Protein AF-A0A3M1R472-F1 (afdb_monomer_lite)

Structure (mmCIF, N/CA/C/O backbone):
data_AF-A0A3M1R472-F1
#
_entry.id   AF-A0A3M1R472-F1
#
loop_
_atom_site.group_PDB
_atom_site.id
_atom_site.type_symbol
_atom_site.label_atom_id
_atom_site.label_alt_id
_atom_site.label_comp_id
_atom_site.label_asym_id
_atom_site.label_entity_id
_atom_site.label_seq_id
_atom_site.pdbx_PDB_ins_code
_atom_site.Cartn_x
_atom_site.Cartn_y
_atom_site.Cartn_z
_atom_site.occupancy
_atom_site.B_iso_or_equiv
_atom_site.auth_seq_id
_atom_site.auth_comp_id
_atom_site.auth_asym_id
_atom_site.auth_atom_id
_atom_site.pdbx_PDB_model_num
ATOM 1 N N . MET A 1 1 ? -12.968 -13.355 3.242 1.00 83.38 1 MET A N 1
ATOM 2 C CA . MET A 1 1 ? -12.379 -12.011 3.056 1.00 83.38 1 MET A CA 1
ATOM 3 C C . MET A 1 1 ? -10.915 -12.207 2.728 1.00 83.38 1 MET A C 1
ATOM 5 O O . MET A 1 1 ? -10.171 -12.613 3.606 1.00 83.38 1 MET A O 1
ATOM 9 N N . VAL A 1 2 ? -10.510 -11.959 1.484 1.00 83.19 2 VAL A N 1
ATOM 10 C CA . VAL A 1 2 ? -9.124 -12.178 1.048 1.00 83.19 2 VAL A CA 1
ATOM 11 C C . VAL A 1 2 ? -8.464 -10.827 0.810 1.00 83.19 2 VAL A C 1
ATOM 13 O O . VAL A 1 2 ? -8.989 -10.004 0.068 1.00 83.19 2 VAL A O 1
ATOM 16 N N . HIS A 1 3 ? -7.326 -10.596 1.453 1.00 82.94 3 HIS A N 1
ATOM 17 C CA . HIS A 1 3 ? -6.447 -9.473 1.165 1.00 82.94 3 HIS A CA 1
ATOM 18 C C . HIS A 1 3 ? -5.438 -9.900 0.099 1.00 82.94 3 HIS A C 1
ATOM 20 O O . HIS A 1 3 ? -4.783 -10.933 0.250 1.00 82.94 3 HIS A O 1
ATOM 26 N N . ARG A 1 4 ? -5.294 -9.103 -0.966 1.00 84.56 4 ARG A N 1
ATOM 27 C CA . ARG A 1 4 ? -4.258 -9.318 -1.981 1.00 84.56 4 ARG A CA 1
ATOM 28 C C . ARG A 1 4 ? -3.317 -8.129 -2.055 1.00 84.56 4 ARG A C 1
ATOM 30 O O . ARG A 1 4 ? -3.724 -6.968 -1.966 1.00 84.56 4 ARG A O 1
ATOM 37 N N . SER A 1 5 ? -2.046 -8.427 -2.251 1.00 86.94 5 SER A N 1
ATOM 38 C CA . SER A 1 5 ? -1.030 -7.426 -2.527 1.00 86.94 5 SER A CA 1
ATOM 39 C C . SER A 1 5 ? -0.005 -7.964 -3.508 1.00 86.94 5 SER A C 1
ATOM 41 O O . SER A 1 5 ? 0.185 -9.175 -3.635 1.00 86.94 5 SER A O 1
ATOM 43 N N . GLY A 1 6 ? 0.661 -7.063 -4.219 1.00 85.50 6 GLY A N 1
ATOM 44 C CA . GLY A 1 6 ? 1.725 -7.454 -5.123 1.00 85.50 6 GLY A CA 1
ATOM 45 C C . GLY A 1 6 ? 2.744 -6.360 -5.378 1.00 85.50 6 GLY A C 1
ATOM 46 O O . GLY A 1 6 ? 2.493 -5.180 -5.121 1.00 85.50 6 GLY A O 1
ATOM 47 N N . SER A 1 7 ? 3.896 -6.774 -5.890 1.00 86.12 7 SER A N 1
ATOM 48 C CA . SER A 1 7 ? 4.909 -5.895 -6.452 1.00 86.12 7 SER A CA 1
ATOM 49 C C . SER A 1 7 ? 5.360 -6.383 -7.827 1.00 86.12 7 SER A C 1
ATOM 51 O O . SER A 1 7 ? 5.488 -7.591 -8.048 1.00 86.12 7 SER A O 1
ATOM 53 N N . LEU A 1 8 ? 5.600 -5.439 -8.733 1.00 86.00 8 LEU A N 1
ATOM 54 C CA . LEU A 1 8 ? 6.110 -5.651 -10.082 1.00 86.00 8 LEU A CA 1
ATOM 55 C C . LEU A 1 8 ? 7.307 -4.736 -10.311 1.00 86.00 8 LEU A C 1
ATOM 57 O O . LEU A 1 8 ? 7.190 -3.528 -10.130 1.00 86.00 8 LEU A O 1
ATOM 61 N N . ASP A 1 9 ? 8.414 -5.305 -10.764 1.00 87.69 9 ASP A N 1
ATOM 62 C CA . ASP A 1 9 ? 9.543 -4.537 -11.277 1.00 87.69 9 ASP A CA 1
ATOM 63 C C . ASP A 1 9 ? 9.526 -4.676 -12.797 1.00 87.69 9 ASP A C 1
ATOM 65 O O . ASP A 1 9 ? 9.599 -5.790 -13.325 1.00 87.69 9 ASP A O 1
ATOM 69 N N . LEU A 1 10 ? 9.376 -3.556 -13.499 1.00 85.44 10 LEU A N 1
ATOM 70 C CA . LEU A 1 10 ? 9.217 -3.507 -14.947 1.00 85.44 10 LEU A CA 1
ATOM 71 C C . LEU A 1 10 ? 10.376 -2.743 -15.571 1.00 85.44 10 LEU A C 1
ATOM 73 O O . LEU A 1 10 ? 10.698 -1.632 -15.154 1.00 85.44 10 LEU A O 1
ATOM 77 N N . GLU A 1 11 ? 10.967 -3.318 -16.608 1.00 85.00 11 GLU A N 1
ATOM 78 C CA . GLU A 1 11 ? 11.840 -2.606 -17.529 1.00 85.00 11 GLU A CA 1
ATOM 79 C C . GLU A 1 11 ? 11.006 -2.025 -18.676 1.00 85.00 11 GLU A C 1
ATOM 81 O O . GLU A 1 11 ? 10.338 -2.759 -19.406 1.00 85.00 11 GLU A O 1
ATOM 86 N N . VAL A 1 12 ? 11.037 -0.703 -18.826 1.00 86.69 12 VAL A N 1
ATOM 87 C CA . VAL A 1 12 ? 10.193 0.077 -19.742 1.00 86.69 12 VAL A CA 1
ATOM 88 C C . VAL A 1 12 ? 11.048 1.017 -20.582 1.00 86.69 12 VAL A C 1
ATOM 90 O O . VAL A 1 12 ? 12.091 1.480 -20.130 1.00 86.69 12 VAL A O 1
ATOM 93 N N . GLU A 1 13 ? 10.630 1.313 -21.809 1.00 81.38 13 GLU A N 1
ATOM 94 C CA . GLU A 1 13 ? 11.396 2.209 -22.691 1.00 81.38 13 GLU A CA 1
ATOM 95 C C . GLU A 1 13 ? 11.343 3.665 -22.217 1.00 81.38 13 GLU A C 1
ATOM 97 O O . GLU A 1 13 ? 12.365 4.347 -22.203 1.00 81.38 13 GLU A O 1
ATOM 102 N N . ASP A 1 14 ? 10.174 4.099 -21.748 1.00 83.56 14 ASP A N 1
ATOM 103 C CA . ASP A 1 14 ? 9.934 5.426 -21.191 1.00 83.56 14 ASP A CA 1
ATOM 104 C C . ASP A 1 14 ? 9.264 5.287 -19.816 1.00 83.56 14 ASP A C 1
ATOM 106 O O . ASP A 1 14 ? 8.147 4.778 -19.684 1.00 83.56 14 ASP A O 1
ATOM 110 N N . VAL A 1 15 ? 9.975 5.723 -18.775 1.00 85.88 15 VAL A N 1
ATOM 111 C CA . VAL A 1 15 ? 9.511 5.636 -17.384 1.00 85.88 15 VAL A CA 1
ATOM 112 C C . VAL A 1 15 ? 8.333 6.573 -17.126 1.00 85.88 15 VAL A C 1
ATOM 114 O O . VAL A 1 15 ? 7.431 6.211 -16.372 1.00 85.88 15 VAL A O 1
ATOM 117 N N . GLU A 1 16 ? 8.311 7.754 -17.741 1.00 84.62 16 GLU A N 1
ATOM 118 C CA . GLU A 1 16 ? 7.249 8.738 -17.533 1.00 84.62 16 GLU A CA 1
ATOM 119 C C . GLU A 1 16 ? 5.948 8.277 -18.198 1.00 84.62 16 GLU A C 1
ATOM 121 O O . GLU A 1 16 ? 4.908 8.215 -17.538 1.00 84.62 16 GLU A O 1
ATOM 126 N N . ALA A 1 17 ? 6.021 7.822 -19.451 1.00 88.06 17 ALA A N 1
ATOM 127 C CA . ALA A 1 17 ? 4.860 7.278 -20.156 1.00 88.06 17 ALA A CA 1
ATOM 128 C C . ALA A 1 17 ? 4.304 6.011 -19.478 1.00 88.06 17 ALA A C 1
ATOM 130 O O . ALA A 1 17 ? 3.084 5.846 -19.342 1.00 88.06 17 ALA A O 1
ATOM 131 N N . ALA A 1 18 ? 5.184 5.122 -19.002 1.00 91.12 18 ALA A N 1
ATOM 132 C CA . ALA A 1 18 ? 4.773 3.936 -18.255 1.00 91.12 18 ALA A CA 1
ATOM 133 C C . ALA A 1 18 ? 4.081 4.318 -16.942 1.00 91.12 18 ALA A C 1
ATOM 135 O O . ALA A 1 18 ? 3.025 3.777 -16.619 1.00 91.12 18 ALA A O 1
ATOM 136 N N . ARG A 1 19 ? 4.623 5.289 -16.203 1.00 92.44 19 ARG A N 1
ATOM 137 C CA . ARG A 1 19 ? 4.034 5.789 -14.956 1.00 92.44 19 ARG A CA 1
ATOM 138 C C . ARG A 1 19 ? 2.615 6.316 -15.170 1.00 92.44 19 ARG A C 1
ATOM 140 O O . ARG A 1 19 ? 1.708 5.970 -14.409 1.00 92.44 19 ARG A O 1
ATOM 147 N N . ASP A 1 20 ? 2.423 7.127 -16.201 1.00 91.81 20 ASP A N 1
ATOM 148 C CA . ASP A 1 20 ? 1.121 7.708 -16.517 1.00 91.81 20 ASP A CA 1
ATOM 149 C C . ASP A 1 20 ? 0.126 6.618 -16.956 1.00 91.81 20 ASP A C 1
ATOM 151 O O . ASP A 1 20 ? -1.040 6.638 -16.553 1.00 91.81 20 ASP A O 1
ATOM 155 N N . SER A 1 21 ? 0.607 5.589 -17.662 1.00 94.62 21 SER A N 1
ATOM 156 C CA . SER A 1 21 ? -0.182 4.402 -18.019 1.00 94.62 21 SER A CA 1
ATOM 157 C C . SER A 1 21 ? -0.613 3.591 -16.791 1.00 94.62 21 SER A C 1
ATOM 159 O O . SER A 1 21 ? -1.771 3.185 -16.701 1.00 94.62 21 SER A O 1
ATOM 161 N N . VAL A 1 22 ? 0.270 3.404 -15.801 1.00 94.94 22 VAL A N 1
ATOM 162 C CA . VAL A 1 22 ? -0.071 2.751 -14.521 1.00 94.94 22 VAL A CA 1
ATOM 163 C C . VAL A 1 22 ? -1.166 3.535 -13.787 1.00 94.94 22 VAL A C 1
ATOM 165 O O . VAL A 1 22 ? -2.108 2.943 -13.254 1.00 94.94 22 VAL A O 1
ATOM 168 N N . ALA A 1 23 ? -1.065 4.867 -13.759 1.00 93.12 23 ALA A N 1
ATOM 169 C CA . ALA A 1 23 ? -2.059 5.726 -13.120 1.00 93.12 23 ALA A CA 1
ATOM 170 C C . ALA A 1 23 ? -3.420 5.680 -13.838 1.00 93.12 23 ALA A C 1
ATOM 172 O O . ALA A 1 23 ? -4.457 5.561 -13.177 1.00 93.12 23 ALA A O 1
ATOM 173 N N . ALA A 1 24 ? -3.419 5.722 -15.172 1.00 95.62 24 ALA A N 1
ATOM 174 C CA . ALA A 1 24 ? -4.621 5.602 -15.993 1.00 95.62 24 ALA A CA 1
ATOM 175 C C . ALA A 1 24 ? -5.300 4.237 -15.813 1.00 95.62 24 ALA A C 1
ATOM 177 O O . ALA A 1 24 ? -6.507 4.180 -15.578 1.00 95.62 24 ALA A O 1
ATOM 178 N N . LEU A 1 25 ? -4.523 3.150 -15.823 1.00 96.19 25 LEU A N 1
ATOM 179 C CA . LEU A 1 25 ? -5.025 1.797 -15.596 1.00 96.19 25 LEU A CA 1
ATOM 180 C C . LEU A 1 25 ? -5.682 1.661 -14.218 1.00 96.19 25 LEU A C 1
ATOM 182 O O . LEU A 1 25 ? -6.754 1.070 -14.088 1.00 96.19 25 LEU A O 1
ATOM 186 N N . ALA A 1 26 ? -5.068 2.237 -13.181 1.00 94.31 26 ALA A N 1
ATOM 187 C CA . ALA A 1 26 ? -5.661 2.238 -11.851 1.00 94.31 26 ALA A CA 1
ATOM 188 C C . ALA A 1 26 ? -7.030 2.928 -11.843 1.00 94.31 26 ALA A C 1
ATOM 190 O O . ALA A 1 26 ? -7.953 2.404 -11.226 1.00 94.31 26 ALA A O 1
ATOM 191 N N . ALA A 1 27 ? -7.177 4.066 -12.526 1.00 94.75 27 ALA A N 1
ATOM 192 C CA . ALA A 1 27 ? -8.455 4.767 -12.627 1.00 94.75 27 ALA A CA 1
ATOM 193 C C . ALA A 1 27 ? -9.500 3.968 -13.429 1.00 94.75 27 ALA A C 1
ATOM 195 O O . ALA A 1 27 ? -10.651 3.872 -13.005 1.00 94.75 27 ALA A O 1
ATOM 196 N N . GLU A 1 28 ? -9.097 3.351 -14.542 1.00 96.69 28 GLU A N 1
ATOM 197 C CA . GLU A 1 28 ? -9.966 2.532 -15.397 1.00 96.69 28 GLU A CA 1
ATOM 198 C C . GLU A 1 28 ? -10.561 1.335 -14.642 1.00 96.69 28 GLU A C 1
ATOM 200 O O . GLU A 1 28 ? -11.755 1.056 -14.740 1.00 96.69 28 GLU A O 1
ATOM 205 N N . LEU A 1 29 ? -9.753 0.674 -13.811 1.00 95.62 29 LEU A N 1
ATOM 206 C CA . LEU A 1 29 ? -10.178 -0.472 -13.004 1.00 95.62 29 LEU A CA 1
ATOM 207 C C . LEU A 1 29 ? -10.984 -0.077 -11.751 1.00 95.62 29 LEU A C 1
ATOM 209 O O . LEU A 1 29 ? -11.229 -0.915 -10.881 1.00 95.62 29 LEU A O 1
ATOM 213 N N . GLY A 1 30 ? -11.393 1.191 -11.624 1.00 93.56 30 GLY A N 1
ATOM 214 C CA . GLY A 1 30 ? -12.125 1.707 -10.461 1.00 93.56 30 GLY A CA 1
ATOM 215 C C . GLY A 1 30 ? -11.261 1.834 -9.202 1.00 93.56 30 GLY A C 1
ATOM 216 O O . GLY A 1 30 ? -11.770 1.852 -8.078 1.00 93.56 30 GLY A O 1
ATOM 217 N N . GLY A 1 31 ? -9.945 1.871 -9.386 1.00 93.44 31 GLY A N 1
ATOM 218 C CA . GLY A 1 31 ? -8.939 2.064 -8.361 1.00 93.44 31 GLY A CA 1
ATOM 219 C C . GLY A 1 31 ? -8.473 3.515 -8.234 1.00 93.44 31 GLY A C 1
ATOM 220 O O . GLY A 1 31 ? -9.103 4.459 -8.706 1.00 93.44 31 GLY A O 1
ATOM 221 N N . ARG A 1 32 ? -7.349 3.701 -7.542 1.00 93.12 32 ARG A N 1
ATOM 222 C CA . ARG A 1 32 ? -6.694 5.004 -7.371 1.00 93.12 32 ARG A CA 1
ATOM 223 C C . ARG A 1 32 ? -5.193 4.856 -7.184 1.00 93.12 32 ARG A C 1
ATOM 225 O O . ARG A 1 32 ? -4.722 3.838 -6.675 1.00 93.12 32 ARG A O 1
ATOM 232 N N . VAL A 1 33 ? -4.458 5.913 -7.499 1.00 93.81 33 VAL A N 1
ATOM 233 C CA . VAL A 1 33 ? -3.043 6.030 -7.139 1.00 93.81 33 VAL A CA 1
ATOM 234 C C . VAL A 1 33 ? -2.930 6.334 -5.642 1.00 93.81 33 VAL A C 1
ATOM 236 O O . VAL A 1 33 ? -3.613 7.211 -5.118 1.00 93.81 33 VAL A O 1
ATOM 239 N N . GLU A 1 34 ? -2.095 5.574 -4.940 1.00 87.00 34 GLU A N 1
ATOM 240 C CA . GLU A 1 34 ? -1.763 5.774 -3.524 1.00 87.00 34 GLU A CA 1
ATOM 241 C C . GLU A 1 34 ? -0.454 6.552 -3.367 1.00 87.00 34 GLU A C 1
ATOM 243 O O . GLU A 1 34 ? -0.333 7.399 -2.485 1.00 87.00 34 GLU A O 1
ATOM 248 N N . THR A 1 35 ? 0.547 6.273 -4.201 1.00 85.00 35 THR A N 1
ATOM 249 C CA . THR A 1 35 ? 1.833 6.982 -4.175 1.00 85.00 35 THR A CA 1
ATOM 250 C C . THR A 1 35 ? 2.425 7.029 -5.574 1.00 85.00 35 THR A C 1
ATOM 252 O O . THR A 1 35 ? 2.340 6.050 -6.311 1.00 85.00 35 THR A O 1
ATOM 255 N N . LEU A 1 36 ? 3.036 8.159 -5.919 1.00 88.62 36 LEU A N 1
ATOM 256 C CA . LEU A 1 36 ? 3.664 8.401 -7.211 1.00 88.62 36 LEU A CA 1
ATOM 257 C C . LEU A 1 36 ? 5.033 9.043 -6.984 1.00 88.62 36 LEU A C 1
ATOM 259 O O . LEU A 1 36 ? 5.125 10.077 -6.325 1.00 88.62 36 LEU A O 1
ATOM 263 N N . THR A 1 37 ? 6.090 8.433 -7.509 1.00 82.12 37 THR A N 1
ATOM 264 C CA . THR A 1 37 ? 7.446 8.996 -7.526 1.00 82.12 37 THR A CA 1
ATOM 265 C C . THR A 1 37 ? 7.999 8.978 -8.953 1.00 82.12 37 THR A C 1
ATOM 267 O O . THR A 1 37 ? 7.289 8.626 -9.896 1.00 82.12 37 THR A O 1
ATOM 270 N N . ALA A 1 38 ? 9.262 9.371 -9.129 1.00 74.06 38 ALA A N 1
ATOM 271 C CA . ALA A 1 38 ? 9.915 9.364 -10.435 1.00 74.06 38 ALA A CA 1
ATOM 272 C C . ALA A 1 38 ? 10.078 7.952 -11.036 1.00 74.06 38 ALA A C 1
ATOM 274 O O . ALA A 1 38 ? 10.110 7.822 -12.251 1.00 74.06 38 ALA A O 1
ATOM 275 N N . TYR A 1 39 ? 10.161 6.904 -10.210 1.00 80.19 39 TYR A N 1
ATOM 276 C CA . TYR A 1 39 ? 10.445 5.528 -10.660 1.00 80.19 39 TYR A CA 1
ATOM 277 C C . TYR A 1 39 ? 9.562 4.475 -9.984 1.00 80.19 39 TYR A C 1
ATOM 279 O O . TYR A 1 39 ? 9.732 3.285 -10.220 1.00 80.19 39 TYR A O 1
ATOM 287 N N . ALA A 1 40 ? 8.625 4.879 -9.125 1.00 83.31 40 ALA A N 1
ATOM 288 C CA . ALA A 1 40 ? 7.733 3.946 -8.453 1.00 83.31 40 ALA A CA 1
ATOM 289 C C . ALA A 1 40 ? 6.302 4.475 -8.375 1.00 83.31 40 ALA A C 1
ATOM 291 O O . ALA A 1 40 ? 6.067 5.650 -8.083 1.00 83.31 40 ALA A O 1
ATOM 292 N N . VAL A 1 41 ? 5.345 3.573 -8.572 1.00 90.94 41 VAL A N 1
ATOM 293 C CA . VAL A 1 41 ? 3.911 3.848 -8.485 1.00 90.94 41 VAL A CA 1
ATOM 294 C C . VAL A 1 41 ? 3.256 2.805 -7.597 1.00 90.94 41 VAL A C 1
ATOM 296 O O . VAL A 1 41 ? 3.388 1.611 -7.830 1.00 90.94 41 VAL A O 1
ATOM 299 N N . ALA A 1 42 ? 2.525 3.236 -6.576 1.00 92.06 42 ALA A N 1
ATOM 300 C CA . ALA A 1 42 ? 1.670 2.356 -5.792 1.00 92.06 42 ALA A CA 1
ATOM 301 C C . ALA A 1 42 ? 0.212 2.661 -6.118 1.00 92.06 42 ALA A C 1
ATOM 303 O O . ALA A 1 42 ? -0.224 3.806 -5.986 1.00 92.06 42 ALA A O 1
ATOM 304 N N . ILE A 1 43 ? -0.544 1.639 -6.506 1.00 92.94 43 ILE A N 1
ATOM 305 C CA . ILE A 1 43 ? -1.963 1.755 -6.843 1.00 92.94 43 ILE A CA 1
ATOM 306 C C . ILE A 1 43 ? -2.810 0.863 -5.939 1.00 92.94 43 ILE A C 1
ATOM 308 O O . ILE A 1 43 ? -2.361 -0.169 -5.431 1.00 92.94 43 ILE A O 1
ATOM 312 N N . ARG A 1 44 ? -4.061 1.273 -5.740 1.00 93.38 44 ARG A N 1
ATOM 313 C CA . ARG A 1 44 ? -5.103 0.497 -5.071 1.00 93.38 44 ARG A CA 1
ATOM 314 C C . ARG A 1 44 ? -6.174 0.146 -6.083 1.00 93.38 44 ARG A C 1
ATOM 316 O O . ARG A 1 44 ? -6.751 1.059 -6.660 1.00 93.38 44 ARG A O 1
ATOM 323 N N . VAL A 1 45 ? -6.469 -1.136 -6.244 1.00 94.25 45 VAL A N 1
ATOM 324 C CA . VAL A 1 45 ? -7.491 -1.641 -7.175 1.00 94.25 45 VAL A CA 1
ATOM 325 C C . VAL A 1 45 ? -8.486 -2.537 -6.437 1.00 94.25 45 VAL A C 1
ATOM 327 O O . VAL A 1 45 ? -8.107 -3.135 -5.427 1.00 94.25 45 VAL A O 1
ATOM 330 N N . PRO A 1 46 ? -9.748 -2.644 -6.886 1.00 95.06 46 PRO A N 1
ATOM 331 C CA . PRO A 1 46 ? -10.679 -3.645 -6.368 1.00 95.06 46 PRO A CA 1
ATOM 332 C C . PRO A 1 46 ? -10.071 -5.051 -6.412 1.00 95.06 46 PRO A C 1
ATOM 334 O O . PRO A 1 46 ? -9.375 -5.401 -7.366 1.00 95.06 46 PRO A O 1
ATOM 337 N N . VAL A 1 47 ? -10.306 -5.856 -5.375 1.00 90.81 47 VAL A N 1
ATOM 338 C CA . VAL A 1 47 ? -9.697 -7.197 -5.235 1.00 90.81 47 VAL A CA 1
ATOM 339 C C . VAL A 1 47 ? -10.086 -8.122 -6.390 1.00 90.81 47 VAL A C 1
ATOM 341 O O . VAL A 1 47 ? -9.277 -8.937 -6.835 1.00 90.81 47 VAL A O 1
ATOM 344 N N . GLU A 1 48 ? -11.291 -7.945 -6.922 1.00 93.19 48 GLU A N 1
ATOM 345 C CA . GLU A 1 48 ? -11.835 -8.687 -8.060 1.00 93.19 48 GLU A CA 1
ATOM 346 C C . GLU A 1 48 ? -11.099 -8.368 -9.369 1.00 93.19 48 GLU A C 1
ATOM 348 O O . GLU A 1 48 ? -11.094 -9.179 -10.288 1.00 93.19 48 GLU A O 1
ATOM 353 N N . ARG A 1 49 ? -10.459 -7.194 -9.445 1.00 96.06 49 ARG A N 1
ATOM 354 C CA . ARG A 1 49 ? -9.703 -6.701 -10.606 1.00 96.06 49 ARG A CA 1
ATOM 355 C C . ARG A 1 49 ? -8.193 -6.855 -10.437 1.00 96.06 49 ARG A C 1
ATOM 357 O O . ARG A 1 49 ? -7.437 -6.373 -11.271 1.00 96.06 49 ARG A O 1
ATOM 364 N N . PHE A 1 50 ? -7.734 -7.501 -9.363 1.00 92.88 50 PHE A N 1
ATOM 365 C CA . PHE A 1 50 ? -6.305 -7.617 -9.073 1.00 92.88 50 PHE A CA 1
ATOM 366 C C . PHE A 1 50 ? -5.542 -8.382 -10.158 1.00 92.88 50 PHE A C 1
ATOM 368 O O . PHE A 1 50 ? -4.489 -7.918 -10.579 1.00 92.88 50 PHE A O 1
ATOM 375 N N . ASP A 1 51 ? -6.062 -9.524 -10.616 1.00 94.12 51 ASP A N 1
ATOM 376 C CA . ASP A 1 51 ? -5.374 -10.331 -11.634 1.00 94.12 51 ASP A CA 1
ATOM 377 C C . ASP A 1 51 ? -5.321 -9.596 -12.977 1.00 94.12 51 ASP A C 1
ATOM 379 O O . ASP A 1 51 ? -4.250 -9.455 -13.553 1.00 94.12 51 ASP A O 1
ATOM 383 N N . GLU A 1 52 ? -6.440 -8.993 -13.389 1.00 96.69 52 GLU A N 1
ATOM 384 C CA . GLU A 1 52 ? -6.507 -8.136 -14.578 1.00 96.69 52 GLU A CA 1
ATOM 385 C C . GLU A 1 52 ? -5.524 -6.959 -14.503 1.00 96.69 52 GLU A C 1
ATOM 387 O O . GLU A 1 52 ? -4.861 -6.637 -15.489 1.00 96.69 52 GLU A O 1
ATOM 392 N N . ALA A 1 53 ? -5.393 -6.327 -13.332 1.00 95.75 53 ALA A N 1
ATOM 393 C CA . ALA A 1 53 ? -4.422 -5.262 -13.127 1.00 95.75 53 ALA A CA 1
ATOM 394 C C . ALA A 1 53 ? -2.988 -5.774 -13.309 1.00 95.75 53 ALA A C 1
ATOM 396 O O . ALA A 1 53 ? -2.204 -5.131 -13.995 1.00 95.75 53 ALA A O 1
ATOM 397 N N . ILE A 1 54 ? -2.632 -6.920 -12.719 1.00 95.00 54 ILE A N 1
ATOM 398 C CA . ILE A 1 54 ? -1.285 -7.496 -12.843 1.00 95.00 54 ILE A CA 1
ATOM 399 C C . ILE A 1 54 ? -0.961 -7.864 -14.291 1.00 95.00 54 ILE A C 1
ATOM 401 O O . ILE A 1 54 ? 0.145 -7.565 -14.747 1.00 95.00 54 ILE A O 1
ATOM 405 N N . ASP A 1 55 ? -1.905 -8.468 -15.010 1.00 95.88 55 ASP A N 1
ATOM 406 C CA . ASP A 1 55 ? -1.708 -8.862 -16.405 1.00 95.88 55 ASP A CA 1
ATOM 407 C C . ASP A 1 55 ? -1.477 -7.626 -17.283 1.00 95.88 55 ASP A C 1
ATOM 409 O O . ASP A 1 55 ? -0.442 -7.522 -17.940 1.00 95.88 55 ASP A O 1
ATOM 413 N N . ARG A 1 56 ? -2.350 -6.614 -17.188 1.00 96.31 56 ARG A N 1
ATOM 414 C CA . ARG A 1 56 ? -2.217 -5.367 -17.963 1.00 96.31 56 ARG A CA 1
ATOM 415 C C . ARG A 1 56 ? -0.977 -4.555 -17.590 1.00 96.31 56 ARG A C 1
ATOM 417 O O . ARG A 1 56 ? -0.359 -3.942 -18.453 1.00 96.31 56 ARG A O 1
ATOM 424 N N . LEU A 1 57 ? -0.577 -4.550 -16.317 1.00 94.00 57 LEU A N 1
ATOM 425 C CA . LEU A 1 57 ? 0.674 -3.913 -15.891 1.00 94.00 57 LEU A CA 1
ATOM 426 C C . LEU A 1 57 ? 1.900 -4.632 -16.460 1.00 94.00 57 LEU A C 1
ATOM 428 O O . LEU A 1 57 ? 2.885 -3.981 -16.796 1.00 94.00 57 LEU A O 1
ATOM 432 N N . SER A 1 58 ? 1.840 -5.959 -16.582 1.00 91.94 58 SER A N 1
ATOM 433 C CA . SER A 1 58 ? 2.926 -6.771 -17.139 1.00 91.94 58 SER A CA 1
ATOM 434 C C . SER A 1 58 ? 3.124 -6.552 -18.642 1.00 91.94 58 SER A C 1
ATOM 436 O O . SER A 1 58 ? 4.189 -6.871 -19.157 1.00 91.94 58 SER A O 1
ATOM 438 N N . GLU A 1 59 ? 2.132 -5.997 -19.342 1.00 93.00 59 GLU A N 1
ATOM 439 C CA . GLU A 1 59 ? 2.218 -5.642 -20.766 1.00 93.00 59 GLU A CA 1
ATOM 440 C C . GLU A 1 59 ? 2.925 -4.300 -21.014 1.00 93.00 59 GLU A C 1
ATOM 442 O O . GLU A 1 59 ? 3.379 -4.045 -22.128 1.00 93.00 59 GLU A O 1
ATOM 447 N N . LEU A 1 60 ? 3.064 -3.449 -19.989 1.00 88.75 60 LEU A N 1
ATOM 448 C CA . LEU A 1 60 ? 3.709 -2.133 -20.116 1.00 88.75 60 LEU A CA 1
ATOM 449 C C . LEU A 1 60 ? 5.225 -2.219 -20.353 1.00 88.75 60 LEU A C 1
ATOM 451 O O . LEU A 1 60 ? 5.839 -1.240 -20.774 1.00 88.75 60 LEU A O 1
ATOM 455 N N . GLY A 1 61 ? 5.845 -3.362 -20.057 1.00 88.69 61 GLY A N 1
ATOM 456 C CA . GLY A 1 61 ? 7.283 -3.552 -20.192 1.00 88.69 61 GLY A CA 1
ATOM 457 C C . GLY A 1 61 ? 7.723 -4.979 -19.898 1.00 88.69 61 GLY A C 1
ATOM 458 O O . GLY A 1 61 ? 6.918 -5.874 -19.657 1.00 88.69 61 GLY A O 1
ATOM 459 N N . ARG A 1 62 ? 9.034 -5.213 -19.888 1.00 85.44 62 ARG A N 1
ATOM 460 C CA . ARG A 1 62 ? 9.590 -6.517 -19.525 1.00 85.44 62 ARG A CA 1
ATOM 461 C C . ARG A 1 62 ? 9.553 -6.683 -18.008 1.00 85.44 62 ARG A C 1
ATOM 463 O O . ARG A 1 62 ? 10.217 -5.951 -17.282 1.00 85.44 62 ARG A O 1
ATOM 470 N N . VAL A 1 63 ? 8.835 -7.693 -17.525 1.00 88.25 63 VAL A N 1
ATOM 471 C CA . VAL A 1 63 ? 8.808 -8.036 -16.096 1.00 88.25 63 VAL A CA 1
ATOM 472 C C . VAL A 1 63 ? 10.182 -8.554 -15.656 1.00 88.25 63 VAL A C 1
ATOM 474 O O . VAL A 1 63 ? 10.626 -9.614 -16.100 1.00 88.25 63 VAL A O 1
ATOM 477 N N . LEU A 1 64 ? 10.846 -7.810 -14.772 1.00 80.25 64 LEU A N 1
ATOM 478 C CA . LEU A 1 64 ? 12.108 -8.189 -14.133 1.00 80.25 64 LEU A CA 1
ATOM 479 C C . LEU A 1 64 ? 11.860 -9.047 -12.892 1.00 80.25 64 LEU A C 1
ATOM 481 O O . LEU A 1 64 ? 12.521 -10.064 -12.689 1.00 80.25 64 LEU A O 1
ATOM 485 N N . ALA A 1 65 ? 10.885 -8.649 -12.077 1.00 77.00 65 ALA A N 1
ATOM 486 C CA . ALA A 1 65 ? 10.482 -9.375 -10.885 1.00 77.00 65 ALA A CA 1
ATOM 487 C C . ALA A 1 65 ? 8.981 -9.223 -10.636 1.00 77.00 65 ALA A C 1
ATOM 489 O O . ALA A 1 65 ? 8.376 -8.195 -10.942 1.00 77.00 65 ALA A O 1
ATOM 490 N N . ARG A 1 66 ? 8.376 -10.260 -10.052 1.00 87.69 66 ARG A N 1
ATOM 491 C CA . ARG A 1 66 ? 6.981 -10.239 -9.607 1.00 87.69 66 ARG A CA 1
ATOM 492 C C . ARG A 1 66 ? 6.831 -10.962 -8.278 1.00 87.69 66 ARG A C 1
ATOM 494 O O . ARG A 1 66 ? 7.374 -12.051 -8.097 1.00 87.69 66 ARG A O 1
ATOM 501 N N . SER A 1 67 ? 6.065 -10.376 -7.369 1.00 83.00 67 SER A N 1
ATOM 502 C CA . SER A 1 67 ? 5.707 -10.979 -6.087 1.00 83.00 67 SER A CA 1
ATOM 503 C C . SER A 1 67 ? 4.233 -10.734 -5.827 1.00 83.00 67 SER A C 1
ATOM 505 O O . SER A 1 67 ? 3.805 -9.586 -5.806 1.00 83.00 67 SER A O 1
ATOM 507 N N . LEU A 1 68 ? 3.453 -11.798 -5.648 1.00 86.94 68 LEU A N 1
ATOM 508 C CA . LEU A 1 68 ? 2.016 -11.728 -5.391 1.00 86.94 68 LEU A CA 1
ATOM 509 C C . LEU A 1 68 ? 1.716 -12.464 -4.087 1.00 86.94 68 LEU A C 1
ATOM 511 O O . LEU A 1 68 ? 2.231 -13.556 -3.848 1.00 86.94 68 LEU A O 1
ATOM 515 N N . ARG A 1 69 ? 0.876 -11.871 -3.242 1.00 78.88 69 ARG A N 1
ATOM 516 C CA . ARG A 1 69 ? 0.448 -12.446 -1.969 1.00 78.88 69 ARG A CA 1
ATOM 517 C C . ARG A 1 69 ? -1.067 -12.382 -1.865 1.00 78.88 69 ARG A C 1
ATOM 519 O O . ARG A 1 69 ? -1.672 -11.352 -2.150 1.00 78.88 69 ARG A O 1
ATOM 526 N N . ALA A 1 70 ? -1.655 -13.478 -1.408 1.00 84.88 70 ALA A N 1
ATOM 527 C CA . ALA A 1 70 ? -3.049 -13.556 -1.008 1.00 84.88 70 ALA A CA 1
ATOM 528 C C . ALA A 1 70 ? -3.109 -14.104 0.420 1.00 84.88 70 ALA A C 1
ATOM 530 O O . ALA A 1 70 ? -2.436 -15.083 0.737 1.00 84.88 70 ALA A O 1
ATOM 531 N N . GLU A 1 71 ? -3.884 -13.453 1.278 1.00 80.25 71 GLU A N 1
ATOM 532 C CA . GLU A 1 71 ? -4.040 -13.821 2.682 1.00 80.25 71 GLU A CA 1
ATOM 533 C C . GLU A 1 71 ? -5.523 -13.783 3.050 1.00 80.25 71 GLU A C 1
ATOM 535 O O . GLU A 1 71 ? -6.202 -12.778 2.822 1.00 80.25 71 GLU A O 1
ATOM 540 N N . ASP A 1 72 ? -6.045 -14.879 3.600 1.00 85.88 72 ASP A N 1
ATOM 541 C CA . ASP A 1 72 ? -7.409 -14.908 4.120 1.00 85.88 72 ASP A CA 1
ATOM 542 C C . ASP A 1 72 ? -7.437 -14.270 5.514 1.00 85.88 72 ASP A C 1
ATOM 544 O O . ASP A 1 72 ? -6.845 -14.772 6.467 1.00 85.88 72 ASP A O 1
ATOM 548 N N . VAL A 1 73 ? -8.134 -13.141 5.629 1.00 84.38 73 VAL A N 1
ATOM 549 C CA . VAL A 1 73 ? -8.260 -12.373 6.875 1.00 84.38 73 VAL A CA 1
ATOM 550 C C . VAL A 1 73 ? -9.620 -12.572 7.546 1.00 84.38 73 VAL A C 1
ATOM 552 O O . VAL A 1 73 ? -9.971 -11.826 8.463 1.00 84.38 73 VAL A O 1
ATOM 555 N N . THR A 1 74 ? -10.407 -13.558 7.103 1.00 86.94 74 THR A N 1
ATOM 556 C CA . THR A 1 74 ? -11.762 -13.824 7.613 1.00 86.94 74 THR A CA 1
ATOM 557 C C . THR A 1 74 ? -11.754 -14.094 9.110 1.00 86.94 74 THR A C 1
ATOM 559 O O . THR A 1 74 ? -12.500 -13.447 9.844 1.00 86.94 74 THR A O 1
ATOM 562 N N . GLU A 1 75 ? -10.882 -14.985 9.580 1.00 88.94 75 GLU A N 1
ATOM 563 C CA . GLU A 1 75 ? -10.787 -15.334 11.002 1.00 88.94 75 GLU A CA 1
ATOM 564 C C . GLU A 1 75 ? -10.385 -14.122 11.851 1.00 88.94 75 GLU A C 1
ATOM 566 O O . GLU A 1 75 ? -10.998 -13.831 12.879 1.00 88.94 75 GLU A O 1
ATOM 571 N N . VAL A 1 76 ? -9.404 -13.346 11.377 1.00 83.62 76 VAL A N 1
ATOM 572 C CA . VAL A 1 76 ? -8.927 -12.134 12.058 1.00 83.62 76 VAL A CA 1
ATOM 573 C C . VAL A 1 76 ? -10.032 -11.077 12.142 1.00 83.62 76 VAL A C 1
ATOM 575 O O . VAL A 1 76 ? -10.180 -10.408 13.173 1.00 83.62 76 VAL A O 1
ATOM 578 N N . PHE A 1 77 ? -10.824 -10.923 11.079 1.00 89.50 77 PHE A N 1
ATOM 579 C CA . PHE A 1 77 ? -11.962 -10.011 11.054 1.00 89.50 77 PHE A CA 1
ATOM 580 C C . PHE A 1 77 ? -13.063 -10.459 12.016 1.00 89.50 77 PHE A C 1
ATOM 582 O O . PHE A 1 77 ? -13.487 -9.661 12.850 1.00 89.50 77 PHE A O 1
ATOM 589 N N . GLN A 1 78 ? -13.474 -11.727 11.955 1.00 93.38 78 GLN A N 1
ATOM 590 C CA . GLN A 1 78 ? -14.500 -12.284 12.839 1.00 93.38 78 GLN A CA 1
ATOM 591 C C . GLN A 1 78 ? -14.100 -12.170 14.314 1.00 93.38 78 GLN A C 1
ATOM 593 O O . GLN A 1 78 ? -14.909 -11.743 15.137 1.00 93.38 78 GLN A O 1
ATOM 598 N N . ALA A 1 79 ? -12.840 -12.461 14.649 1.00 92.81 79 ALA A N 1
ATOM 599 C CA . ALA A 1 79 ? -12.325 -12.303 16.005 1.00 92.81 79 ALA A CA 1
ATOM 600 C C . ALA A 1 79 ? -12.338 -10.834 16.467 1.00 92.81 79 ALA A C 1
ATOM 602 O O . ALA A 1 79 ? -12.717 -10.539 17.602 1.00 92.81 79 ALA A O 1
ATOM 603 N N . THR A 1 80 ? -11.951 -9.896 15.594 1.00 93.19 80 THR A N 1
ATOM 604 C CA . THR A 1 80 ? -11.980 -8.453 15.902 1.00 93.19 80 THR A CA 1
ATOM 605 C C . THR A 1 80 ? -13.415 -7.964 16.113 1.00 93.19 80 THR A C 1
ATOM 607 O O . THR A 1 80 ? -13.683 -7.219 17.054 1.00 93.19 80 THR A O 1
ATOM 610 N N . ASP A 1 81 ? -14.343 -8.405 15.266 1.00 92.88 81 ASP A N 1
ATOM 611 C CA . ASP A 1 81 ? -15.752 -8.031 15.324 1.00 92.88 81 ASP A CA 1
ATOM 612 C C . ASP A 1 81 ? -16.465 -8.608 16.558 1.00 92.88 81 ASP A C 1
ATOM 614 O O . ASP A 1 81 ? -17.222 -7.899 17.223 1.00 92.88 81 ASP A O 1
ATOM 618 N N . LEU A 1 82 ? -16.169 -9.858 16.932 1.00 97.69 82 LEU A N 1
ATOM 619 C CA . LEU A 1 82 ? -16.668 -10.455 18.171 1.00 97.69 82 LEU A CA 1
ATOM 620 C C . LEU A 1 82 ? -16.215 -9.644 19.391 1.00 97.69 82 LEU A C 1
ATOM 622 O O . LEU A 1 82 ? -17.041 -9.247 20.209 1.00 97.69 82 LEU A O 1
ATOM 626 N N . ARG A 1 83 ? -14.916 -9.328 19.477 1.00 96.81 83 ARG A N 1
ATOM 627 C CA . ARG A 1 83 ? -14.366 -8.510 20.569 1.00 96.81 83 ARG A CA 1
ATOM 628 C C . ARG A 1 83 ? -15.000 -7.126 20.625 1.00 96.81 83 ARG A C 1
ATOM 630 O O . ARG A 1 83 ? -15.298 -6.643 21.713 1.00 96.81 83 ARG A O 1
ATOM 637 N N . LEU A 1 84 ? -15.228 -6.500 19.470 1.00 97.56 84 LEU A N 1
ATOM 638 C CA . LEU A 1 84 ? -15.885 -5.199 19.386 1.00 97.56 84 LEU A CA 1
ATOM 639 C C . LEU A 1 84 ? -17.325 -5.259 19.912 1.00 97.56 84 LEU A C 1
ATOM 641 O O . LEU A 1 84 ? -17.727 -4.391 20.686 1.00 97.56 84 LEU A O 1
ATOM 645 N N . ARG A 1 85 ? -18.091 -6.288 19.527 1.00 97.56 85 ARG A N 1
ATOM 646 C CA . ARG A 1 85 ? -19.460 -6.507 20.020 1.00 97.56 85 ARG A CA 1
ATOM 647 C C . ARG A 1 85 ? -19.488 -6.719 21.530 1.00 97.56 85 ARG A C 1
ATOM 649 O O . ARG A 1 85 ? -20.263 -6.054 22.210 1.00 97.56 85 ARG A O 1
ATOM 656 N N . THR A 1 86 ? -18.607 -7.569 22.056 1.00 97.94 86 THR A N 1
ATOM 657 C CA . THR A 1 86 ? -18.490 -7.797 23.502 1.00 97.94 86 THR A CA 1
ATOM 658 C C . THR A 1 86 ? -18.119 -6.515 24.244 1.00 97.94 86 THR A C 1
ATOM 660 O O . THR A 1 86 ? -18.784 -6.166 25.211 1.00 97.94 86 THR A O 1
ATOM 663 N N . ALA A 1 87 ? -17.114 -5.769 23.773 1.00 97.44 87 ALA A N 1
ATOM 664 C CA . ALA A 1 87 ? -16.686 -4.531 24.420 1.00 97.44 87 ALA A CA 1
ATOM 665 C C . ALA A 1 87 ? -17.797 -3.468 24.443 1.00 97.44 87 ALA A C 1
ATOM 667 O O . ALA A 1 87 ? -17.973 -2.795 25.455 1.00 97.44 87 ALA A O 1
ATOM 668 N N . ARG A 1 88 ? -18.578 -3.339 23.361 1.00 98.00 88 ARG A N 1
ATOM 669 C CA . ARG A 1 88 ? -19.728 -2.422 23.306 1.00 98.00 88 ARG A CA 1
ATOM 670 C C . ARG A 1 88 ? -20.838 -2.822 24.275 1.00 98.00 88 ARG A C 1
ATOM 672 O O . ARG A 1 88 ? -21.311 -1.958 25.002 1.00 98.00 88 ARG A O 1
ATOM 679 N N . ALA A 1 89 ? -21.191 -4.106 24.334 1.00 98.06 89 ALA A N 1
ATOM 680 C CA . ALA A 1 89 ? -22.190 -4.602 25.282 1.00 98.06 89 ALA A CA 1
ATOM 681 C C . ALA A 1 89 ? -21.752 -4.376 26.741 1.00 98.06 89 ALA A C 1
ATOM 683 O O . ALA A 1 89 ? -22.545 -3.947 27.577 1.00 98.06 89 ALA A O 1
ATOM 684 N N . THR A 1 90 ? -20.469 -4.593 27.053 1.00 97.75 90 THR A N 1
ATOM 685 C CA . THR A 1 90 ? -19.929 -4.297 28.387 1.00 97.75 90 THR A CA 1
ATOM 686 C C . THR A 1 90 ? -19.940 -2.798 28.682 1.00 97.75 90 THR A C 1
ATOM 688 O O . THR A 1 90 ? -20.292 -2.407 29.791 1.00 97.75 90 THR A O 1
ATOM 691 N N . LEU A 1 91 ? -19.580 -1.949 27.714 1.00 97.81 91 LEU A N 1
ATOM 692 C CA . LEU A 1 91 ? -19.627 -0.495 27.877 1.00 97.81 91 LEU A CA 1
ATOM 693 C C . LEU A 1 91 ? -21.051 -0.010 28.176 1.00 97.81 91 LEU A C 1
ATOM 695 O O . LEU A 1 91 ? -21.229 0.775 29.102 1.00 97.81 91 LEU A O 1
ATOM 699 N N . GLU A 1 92 ? -22.042 -0.497 27.429 1.00 97.44 92 GLU A N 1
ATOM 700 C CA . GLU A 1 92 ? -23.460 -0.185 27.637 1.00 97.44 92 GLU A CA 1
ATOM 701 C C . GLU A 1 92 ? -23.901 -0.590 29.048 1.00 97.44 92 GLU A C 1
ATOM 703 O O . GLU A 1 92 ? -24.420 0.234 29.799 1.00 97.44 92 GLU A O 1
ATOM 708 N N . ARG A 1 93 ? -23.552 -1.808 29.483 1.00 96.69 93 ARG A N 1
ATOM 709 C CA . ARG A 1 93 ? -23.846 -2.260 30.846 1.00 96.69 93 ARG A CA 1
ATOM 710 C C . ARG A 1 93 ? -23.175 -1.397 31.919 1.00 96.69 93 ARG A C 1
ATOM 712 O O . ARG A 1 93 ? -23.785 -1.106 32.942 1.00 96.69 93 ARG A O 1
ATOM 719 N N . LEU A 1 94 ? -21.925 -0.977 31.716 1.00 95.81 94 LEU A N 1
ATOM 720 C CA . LEU A 1 94 ? -21.233 -0.081 32.651 1.00 95.81 94 LEU A CA 1
ATOM 721 C C . LEU A 1 94 ? -21.887 1.306 32.706 1.00 95.81 94 LEU A C 1
ATOM 723 O O . LEU A 1 94 ? -21.934 1.909 33.776 1.00 95.81 94 LEU A O 1
ATOM 727 N N . GLN A 1 95 ? -22.393 1.809 31.579 1.00 95.44 95 GLN A N 1
ATOM 728 C CA . GLN A 1 95 ? -23.123 3.077 31.515 1.00 95.44 95 GLN A CA 1
ATOM 729 C C . GLN A 1 95 ? -24.467 2.999 32.249 1.00 95.44 95 GLN A C 1
ATOM 731 O O . GLN A 1 95 ? -24.803 3.937 32.969 1.00 95.44 95 GLN A O 1
ATOM 736 N N . GLU A 1 96 ? -25.191 1.882 32.137 1.00 95.62 96 GLU A N 1
ATOM 737 C CA . GLU A 1 96 ? -26.396 1.623 32.938 1.00 95.62 96 GLU A CA 1
ATOM 738 C C . GLU A 1 96 ? -26.078 1.619 34.439 1.00 95.62 96 GLU A C 1
ATOM 740 O O . GLU A 1 96 ? -26.719 2.329 35.209 1.00 95.62 96 GLU A O 1
ATOM 745 N N . LEU A 1 97 ? -25.041 0.880 34.854 1.00 93.81 97 LEU A N 1
ATOM 746 C CA . LEU A 1 97 ? -24.629 0.808 36.262 1.00 93.81 97 LEU A CA 1
ATOM 747 C C . LEU A 1 97 ? -24.183 2.172 36.807 1.00 93.81 97 LEU A C 1
ATOM 749 O O . LEU A 1 97 ? -24.389 2.453 37.985 1.00 93.81 97 LEU A O 1
ATOM 753 N N . LEU A 1 98 ? -23.575 3.018 35.969 1.00 93.38 98 LEU A N 1
ATOM 754 C CA . LEU A 1 98 ? -23.169 4.378 36.329 1.00 93.38 98 LEU A CA 1
ATOM 755 C C . LEU A 1 98 ? -24.371 5.309 36.570 1.00 93.38 98 LEU A C 1
ATOM 757 O O . LEU A 1 98 ? -24.242 6.260 37.343 1.00 93.38 98 LEU A O 1
ATOM 761 N N . ALA A 1 99 ? -25.502 5.062 35.902 1.00 92.44 99 ALA A N 1
ATOM 762 C CA . ALA A 1 99 ? -26.721 5.861 36.029 1.00 92.44 99 ALA A CA 1
ATOM 763 C C . ALA A 1 99 ? -27.502 5.578 37.327 1.00 92.44 99 ALA A C 1
ATOM 765 O O . ALA A 1 99 ? -28.340 6.386 37.724 1.00 92.44 99 ALA A O 1
ATOM 766 N N . GLU A 1 100 ? -27.229 4.455 37.991 1.00 92.75 100 GLU A N 1
ATOM 767 C CA . GLU A 1 100 ? -27.789 4.118 39.301 1.00 92.75 100 GLU A CA 1
ATOM 768 C C . GLU A 1 100 ? -27.164 4.975 40.424 1.00 92.75 100 GLU A C 1
ATOM 770 O O . GLU A 1 100 ? -26.047 5.489 40.301 1.00 92.75 100 GLU A O 1
ATOM 775 N N . ASP A 1 101 ? -27.876 5.133 41.545 1.00 77.94 101 ASP A N 1
ATOM 776 C CA . ASP A 1 101 ? -27.354 5.870 42.700 1.00 77.94 101 ASP A CA 1
ATOM 777 C C . ASP A 1 101 ? -26.276 5.045 43.423 1.00 77.94 101 ASP A C 1
ATOM 779 O O . ASP A 1 101 ? -26.537 3.954 43.933 1.00 77.94 101 ASP A O 1
ATOM 783 N N . ARG A 1 102 ? -25.037 5.548 43.406 1.00 83.12 102 ARG A N 1
ATOM 784 C CA . ARG A 1 102 ? -23.832 4.876 43.915 1.00 83.12 102 ARG A CA 1
ATOM 785 C C . ARG A 1 102 ? -22.921 5.877 44.616 1.00 83.12 102 ARG A C 1
ATOM 787 O O . ARG A 1 102 ? -22.927 7.071 44.297 1.00 83.12 102 ARG A O 1
ATOM 794 N N . ASP A 1 103 ? -22.103 5.380 45.538 1.00 93.25 103 ASP A N 1
ATOM 795 C CA . ASP A 1 103 ? -21.103 6.178 46.241 1.00 93.25 103 ASP A CA 1
ATOM 796 C C . ASP A 1 103 ? -20.014 6.725 45.290 1.00 93.25 103 ASP A C 1
ATOM 798 O O . ASP A 1 103 ? -19.855 6.299 44.139 1.00 93.25 103 ASP A O 1
ATOM 802 N N . ALA A 1 104 ? -19.267 7.720 45.772 1.00 90.38 104 ALA A N 1
ATOM 803 C CA . ALA A 1 104 ? -18.290 8.441 44.962 1.00 90.38 104 ALA A CA 1
ATOM 804 C C . ALA A 1 104 ? -17.118 7.565 44.485 1.00 90.38 104 ALA A C 1
ATOM 806 O O . ALA A 1 104 ? -16.598 7.804 43.392 1.00 90.38 104 ALA A O 1
ATOM 807 N N . GLU A 1 105 ? -16.707 6.567 45.269 1.00 93.81 105 GLU A N 1
ATOM 808 C CA . GLU A 1 105 ? -15.591 5.685 44.933 1.00 93.81 105 GLU A CA 1
ATOM 809 C C . GLU A 1 105 ? -15.996 4.733 43.806 1.00 93.81 105 GLU A C 1
ATOM 811 O O . GLU A 1 105 ? -15.371 4.750 42.740 1.00 93.81 105 GLU A O 1
ATOM 816 N N . THR A 1 106 ? -17.132 4.044 43.958 1.00 92.94 106 THR A N 1
ATOM 817 C CA . THR A 1 106 ? -17.699 3.170 42.918 1.00 92.94 106 THR A CA 1
ATOM 818 C C . THR A 1 106 ? -17.941 3.933 41.610 1.00 92.94 106 THR A C 1
ATOM 820 O O . THR A 1 106 ? -17.639 3.444 40.517 1.00 92.94 106 THR A O 1
ATOM 823 N N . ARG A 1 107 ? -18.441 5.176 41.685 1.00 94.31 107 ARG A N 1
ATOM 824 C CA . ARG A 1 107 ? -18.638 6.027 40.499 1.00 94.31 107 ARG A CA 1
ATOM 825 C C . ARG A 1 107 ? -17.318 6.326 39.780 1.00 94.31 107 ARG A C 1
ATOM 827 O O . ARG A 1 107 ? -17.266 6.277 38.549 1.00 94.31 107 ARG A O 1
ATOM 834 N N . LEU A 1 108 ? -16.254 6.649 40.517 1.00 95.50 108 LEU A N 1
ATOM 835 C CA . LEU A 1 108 ? -14.937 6.922 39.932 1.00 95.50 108 LEU A CA 1
ATOM 836 C C . LEU A 1 108 ? -14.337 5.680 39.265 1.00 95.50 108 LEU A C 1
ATOM 838 O O . LEU A 1 108 ? -13.729 5.803 38.199 1.00 95.50 108 LEU A O 1
ATOM 842 N N . GLU A 1 109 ? -14.515 4.499 39.854 1.00 95.44 109 GLU A N 1
ATOM 843 C CA . GLU A 1 109 ? -14.074 3.229 39.269 1.00 95.44 109 GLU A CA 1
ATOM 844 C C . GLU A 1 109 ? -14.791 2.925 37.951 1.00 95.44 109 GLU A C 1
ATOM 846 O O . GLU A 1 109 ? -14.128 2.688 36.937 1.00 95.44 109 GLU A O 1
ATOM 851 N N . LEU A 1 110 ? -16.123 3.045 37.923 1.00 95.75 110 LEU A N 1
ATOM 852 C CA . LEU A 1 110 ? -16.915 2.873 36.702 1.00 95.75 110 LEU A CA 1
ATOM 853 C C . LEU A 1 110 ? -16.470 3.841 35.599 1.00 95.75 110 LEU A C 1
ATOM 855 O O . LEU A 1 110 ? -16.273 3.429 34.458 1.00 95.75 110 LEU A O 1
ATOM 859 N N . LEU A 1 111 ? -16.238 5.118 35.923 1.00 95.19 111 LEU A N 1
ATOM 860 C CA . LEU A 1 111 ? -15.768 6.113 34.949 1.00 95.19 111 LEU A CA 1
ATOM 861 C C . LEU A 1 111 ? -14.379 5.789 34.382 1.00 95.19 111 LEU A C 1
ATOM 863 O O . LEU A 1 111 ? -14.125 6.025 33.193 1.00 95.19 111 LEU A O 1
ATOM 867 N N . ARG A 1 112 ? -13.465 5.260 35.206 1.00 97.19 112 ARG A N 1
ATOM 868 C CA . ARG A 1 112 ? -12.142 4.808 34.743 1.00 97.19 112 ARG A CA 1
ATOM 869 C C . ARG A 1 112 ? -12.282 3.641 33.774 1.00 97.19 112 ARG A C 1
ATOM 871 O O . ARG A 1 112 ? -11.654 3.668 32.714 1.00 97.19 112 ARG A O 1
ATOM 878 N N . GLU A 1 113 ? -13.127 2.673 34.108 1.00 97.00 113 GLU A N 1
ATOM 879 C CA . GLU A 1 113 ? -13.326 1.478 33.294 1.00 97.00 113 GLU A CA 1
ATOM 880 C C . GLU A 1 113 ? -14.046 1.796 31.978 1.00 97.00 113 GLU A C 1
ATOM 882 O O . GLU A 1 113 ? -13.584 1.399 30.909 1.00 97.00 113 GLU A O 1
ATOM 887 N N . ILE A 1 114 ? -15.076 2.644 32.012 1.00 97.50 114 ILE A N 1
ATOM 888 C CA . ILE A 1 114 ? -15.731 3.203 30.820 1.00 97.50 114 ILE A CA 1
ATOM 889 C C . ILE A 1 114 ? -14.704 3.884 29.912 1.00 97.50 114 ILE A C 1
ATOM 891 O O . ILE A 1 114 ? -14.651 3.617 28.712 1.00 97.50 114 ILE A O 1
ATOM 895 N N . ARG A 1 115 ? -13.832 4.739 30.464 1.00 97.94 115 ARG A N 1
ATOM 896 C CA . ARG A 1 115 ? -12.788 5.410 29.675 1.00 97.94 115 ARG A CA 1
ATOM 897 C C . ARG A 1 115 ? -11.805 4.409 29.060 1.00 97.94 115 ARG A C 1
ATOM 899 O O . ARG A 1 115 ? -11.344 4.635 27.940 1.00 97.94 115 ARG A O 1
ATOM 906 N N . ARG A 1 116 ? -11.466 3.332 29.775 1.00 97.75 116 ARG A N 1
ATOM 907 C CA . ARG A 1 116 ? -10.603 2.253 29.278 1.00 97.75 116 ARG A CA 1
ATOM 908 C C . ARG A 1 116 ? -11.267 1.518 28.111 1.00 97.75 116 ARG A C 1
ATOM 910 O O . ARG A 1 116 ? -10.656 1.432 27.045 1.00 97.75 116 ARG A O 1
ATOM 917 N N . LEU A 1 117 ? -12.512 1.065 28.278 1.00 97.44 117 LEU A N 1
ATOM 918 C CA . LEU A 1 117 ? -13.263 0.355 27.237 1.00 97.44 117 LEU A CA 1
ATOM 919 C C . LEU A 1 117 ? -13.503 1.226 26.006 1.00 97.44 117 LEU A C 1
ATOM 921 O O . LEU A 1 117 ? -13.325 0.747 24.893 1.00 97.44 117 LEU A O 1
ATOM 925 N N . SER A 1 118 ? -13.833 2.508 26.170 1.00 97.38 118 SER A N 1
ATOM 926 C CA . SER A 1 118 ? -14.027 3.414 25.031 1.00 97.38 118 SER A CA 1
ATOM 927 C C . SER A 1 118 ? -12.773 3.530 24.158 1.00 97.38 118 SER A C 1
ATOM 929 O O . SER A 1 118 ? -12.870 3.550 22.931 1.00 97.38 118 SER A O 1
ATOM 931 N N . LYS A 1 119 ? -11.578 3.555 24.766 1.00 98.06 119 LYS A N 1
ATOM 932 C CA . LYS A 1 119 ? -10.310 3.535 24.016 1.00 98.06 119 LYS A CA 1
ATOM 933 C C . LYS A 1 119 ? -10.096 2.204 23.297 1.00 98.06 119 LYS A C 1
ATOM 935 O O . LYS A 1 119 ? -9.664 2.198 22.146 1.00 98.06 119 LYS A O 1
ATOM 940 N N . GLU A 1 120 ? -10.400 1.091 23.961 1.00 96.12 120 GLU A N 1
ATOM 941 C CA . GLU A 1 120 ? -10.303 -0.246 23.368 1.00 96.12 120 GLU A CA 1
ATOM 942 C C . GLU A 1 120 ? -11.255 -0.402 22.172 1.00 96.12 120 GLU A C 1
ATOM 944 O O . GLU A 1 120 ? -10.833 -0.848 21.105 1.00 96.12 120 GLU A O 1
ATOM 949 N N . ILE A 1 121 ? -12.504 0.049 22.306 1.00 98.31 121 ILE A N 1
ATOM 950 C CA . ILE A 1 121 ? -13.505 0.072 21.234 1.00 98.31 121 ILE A CA 1
ATOM 951 C C . ILE A 1 121 ? -12.997 0.891 20.049 1.00 98.31 121 ILE A C 1
ATOM 953 O O . ILE A 1 121 ? -12.999 0.384 18.931 1.00 98.31 121 ILE A O 1
ATOM 957 N N . ALA A 1 122 ? -12.488 2.107 20.271 1.00 96.94 122 ALA A N 1
ATOM 958 C CA . ALA A 1 122 ? -11.959 2.938 19.188 1.00 96.94 122 ALA A CA 1
ATOM 959 C C . ALA A 1 122 ? -10.816 2.243 18.417 1.00 96.94 122 ALA A C 1
ATOM 961 O O . ALA A 1 122 ? -10.757 2.312 17.185 1.00 96.94 122 ALA A O 1
ATOM 962 N N . ALA A 1 123 ? -9.934 1.529 19.125 1.00 95.31 123 ALA A N 1
ATOM 963 C CA . ALA A 1 123 ? -8.856 0.755 18.513 1.00 95.31 123 ALA A CA 1
ATOM 964 C C . ALA A 1 123 ? -9.381 -0.458 17.720 1.00 95.31 123 ALA A C 1
ATOM 966 O O . ALA A 1 123 ? -8.943 -0.697 16.591 1.00 95.31 123 ALA A O 1
ATOM 967 N N . LEU A 1 124 ? -10.343 -1.204 18.275 1.00 94.62 124 LEU A N 1
ATOM 968 C CA . LEU A 1 124 ? -10.984 -2.341 17.605 1.00 94.62 124 LEU A CA 1
ATOM 969 C C . LEU A 1 124 ? -11.760 -1.902 16.357 1.00 94.62 124 LEU A C 1
ATOM 971 O O . LEU A 1 124 ? -11.673 -2.551 15.316 1.00 94.62 124 LEU A O 1
ATOM 975 N N . GLU A 1 125 ? -12.461 -0.772 16.421 1.00 93.75 125 GLU A N 1
ATOM 976 C CA . GLU A 1 125 ? -13.151 -0.185 15.275 1.00 93.75 125 GLU A CA 1
ATOM 977 C C . GLU A 1 125 ? -12.180 0.230 14.173 1.00 93.75 125 GLU A C 1
ATOM 979 O O . GLU A 1 125 ? -12.437 -0.048 13.000 1.00 93.75 125 GLU A O 1
ATOM 984 N N . ALA A 1 126 ? -11.062 0.872 14.530 1.00 94.25 126 ALA A N 1
ATOM 985 C CA . ALA A 1 126 ? -10.016 1.221 13.574 1.00 94.25 126 ALA A CA 1
ATOM 986 C C . ALA A 1 126 ? -9.461 -0.029 12.888 1.00 94.25 126 ALA A C 1
ATOM 988 O O . ALA A 1 126 ? -9.415 -0.083 11.661 1.00 94.25 126 ALA A O 1
ATOM 989 N N . ARG A 1 127 ? -9.149 -1.074 13.663 1.00 90.00 127 ARG A N 1
ATOM 990 C CA . ARG A 1 127 ? -8.680 -2.358 13.130 1.00 90.00 127 ARG A CA 1
ATOM 991 C C . ARG A 1 127 ? -9.703 -3.004 12.194 1.00 90.00 127 ARG A C 1
ATOM 993 O O . ARG A 1 127 ? -9.338 -3.455 11.112 1.00 90.00 127 ARG A O 1
ATOM 1000 N N . ALA A 1 128 ? -10.981 -3.019 12.571 1.00 88.75 128 ALA A N 1
ATOM 1001 C CA . ALA A 1 128 ? -12.050 -3.571 11.742 1.00 88.75 128 ALA A CA 1
ATOM 1002 C C . ALA A 1 128 ? -12.243 -2.781 10.435 1.00 88.75 128 ALA A C 1
ATOM 1004 O O . ALA A 1 128 ? -12.492 -3.385 9.391 1.00 88.75 128 ALA A O 1
ATOM 1005 N N . ARG A 1 129 ? -12.104 -1.445 10.469 1.00 89.31 129 ARG A N 1
ATOM 1006 C CA . ARG A 1 129 ? -12.098 -0.606 9.258 1.00 89.31 129 ARG A CA 1
ATOM 1007 C C . ARG A 1 129 ? -10.936 -0.977 8.340 1.00 89.31 129 ARG A C 1
ATOM 1009 O O . ARG A 1 129 ? -11.184 -1.257 7.172 1.00 89.31 129 ARG A O 1
ATOM 1016 N N . THR A 1 130 ? -9.718 -1.075 8.871 1.00 86.69 130 THR A N 1
ATOM 1017 C CA . THR A 1 130 ? -8.536 -1.469 8.090 1.00 86.69 130 THR A CA 1
ATOM 1018 C C . THR A 1 130 ? -8.719 -2.836 7.435 1.00 86.69 130 THR A C 1
ATOM 1020 O O . THR A 1 130 ? -8.492 -2.972 6.240 1.00 86.69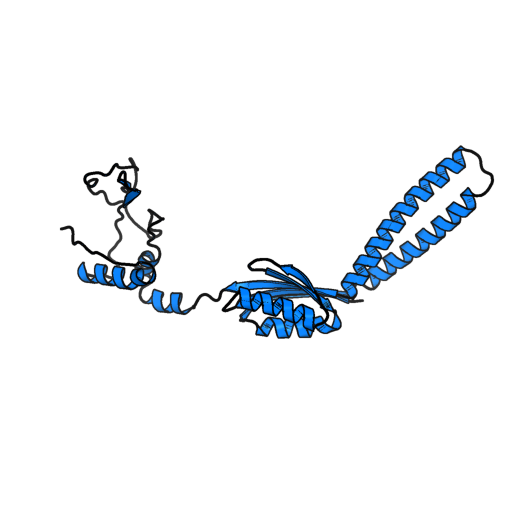 130 THR A O 1
ATOM 1023 N N . LEU A 1 131 ? -9.189 -3.847 8.174 1.00 84.62 131 LEU A N 1
ATOM 1024 C CA . LEU A 1 131 ? -9.414 -5.192 7.624 1.00 84.62 131 LEU A CA 1
ATOM 1025 C C . LEU A 1 131 ? -10.455 -5.199 6.494 1.00 84.62 131 LEU A C 1
ATOM 1027 O O . LEU A 1 131 ? -10.276 -5.901 5.501 1.00 84.62 131 LEU A O 1
ATOM 1031 N N . ARG A 1 132 ? -11.517 -4.391 6.609 1.00 85.31 132 ARG A N 1
ATOM 1032 C CA . ARG A 1 132 ? -12.501 -4.214 5.528 1.00 85.31 132 ARG A CA 1
ATOM 1033 C C . ARG A 1 132 ? -11.895 -3.550 4.300 1.00 85.31 132 ARG A C 1
ATOM 1035 O O . ARG A 1 132 ? -12.189 -3.968 3.187 1.00 85.31 132 ARG 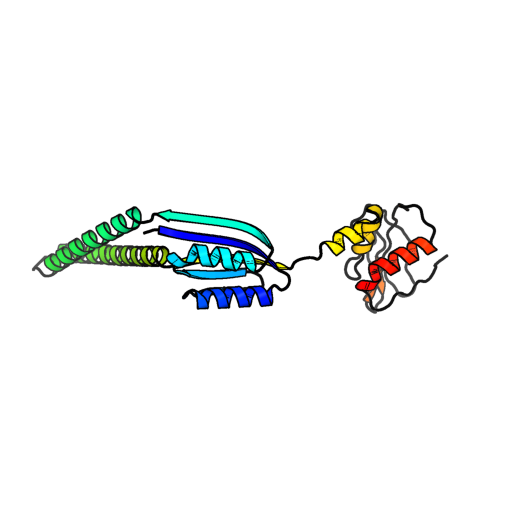A O 1
ATOM 1042 N N . GLU A 1 133 ? -11.054 -2.539 4.487 1.00 84.56 133 GLU A N 1
ATOM 1043 C CA . GLU A 1 133 ? -10.369 -1.884 3.373 1.00 84.56 133 GLU A CA 1
ATOM 1044 C C . GLU A 1 133 ? -9.390 -2.825 2.669 1.00 84.56 133 GLU A C 1
ATOM 1046 O O . GLU A 1 133 ? -9.409 -2.887 1.442 1.00 84.56 133 GLU A O 1
ATOM 1051 N N . LEU A 1 134 ? -8.605 -3.603 3.422 1.00 78.69 134 LEU A N 1
ATOM 1052 C CA . LEU A 1 134 ? -7.689 -4.613 2.877 1.00 78.69 134 LEU A CA 1
ATOM 1053 C C . LEU A 1 134 ? -8.425 -5.704 2.087 1.00 78.69 134 LEU A C 1
ATOM 1055 O O . LEU A 1 134 ? -7.921 -6.177 1.074 1.00 78.69 134 LEU A O 1
ATOM 1059 N N . ALA A 1 135 ? -9.626 -6.086 2.523 1.00 82.00 135 ALA A N 1
ATOM 1060 C CA . ALA A 1 135 ? -10.453 -7.064 1.821 1.00 82.00 135 ALA A CA 1
ATOM 1061 C C . ALA A 1 135 ? -11.222 -6.486 0.622 1.00 82.00 135 ALA A C 1
ATOM 1063 O O . ALA A 1 135 ? -11.798 -7.256 -0.139 1.00 82.00 135 ALA A O 1
ATOM 1064 N N . ARG A 1 136 ? -11.276 -5.155 0.471 1.00 88.25 136 ARG A N 1
ATOM 1065 C CA . ARG A 1 136 ? -11.950 -4.476 -0.648 1.00 88.25 136 ARG A CA 1
ATOM 1066 C C . ARG A 1 136 ? -10.968 -4.033 -1.725 1.00 88.25 136 ARG A C 1
ATOM 1068 O O . ARG A 1 136 ? -11.285 -4.083 -2.907 1.00 88.25 136 ARG A O 1
ATOM 1075 N N . LEU A 1 137 ? -9.801 -3.546 -1.311 1.00 88.25 137 LEU A N 1
ATOM 1076 C CA . LEU A 1 137 ? -8.798 -2.965 -2.191 1.00 88.25 137 LEU A CA 1
ATOM 1077 C C . LEU A 1 137 ? -7.463 -3.675 -2.018 1.00 88.25 137 LEU A C 1
ATOM 1079 O O . LEU A 1 137 ? -6.889 -3.714 -0.931 1.00 88.25 137 LEU A O 1
ATOM 1083 N N . SER A 1 138 ? -6.930 -4.148 -3.132 1.00 88.94 138 SER A N 1
ATOM 1084 C CA . SER A 1 138 ? -5.592 -4.708 -3.221 1.00 88.94 138 SER A CA 1
ATOM 1085 C C . SER A 1 138 ? -4.573 -3.627 -3.550 1.00 88.94 138 SER A C 1
ATOM 1087 O O . SER A 1 138 ? -4.875 -2.684 -4.282 1.00 88.94 138 SER A O 1
ATOM 1089 N N . ARG A 1 139 ? -3.363 -3.747 -2.999 1.00 92.75 139 ARG A N 1
ATOM 1090 C CA . ARG A 1 139 ? -2.251 -2.825 -3.280 1.00 92.75 139 ARG A CA 1
ATOM 1091 C C . ARG A 1 139 ? -1.276 -3.455 -4.262 1.00 92.75 139 ARG A C 1
ATOM 1093 O O . ARG A 1 139 ? -0.786 -4.550 -3.997 1.00 92.75 139 ARG A O 1
ATOM 1100 N N . ILE A 1 140 ? -0.948 -2.739 -5.331 1.00 92.06 140 ILE A N 1
ATOM 1101 C CA . ILE A 1 140 ? 0.089 -3.134 -6.289 1.00 92.06 140 ILE A CA 1
ATOM 1102 C C . ILE A 1 140 ? 1.163 -2.048 -6.296 1.00 92.06 140 ILE A C 1
ATOM 1104 O O . ILE A 1 140 ? 0.855 -0.876 -6.502 1.00 92.06 140 ILE A O 1
ATOM 1108 N N . ALA A 1 141 ? 2.408 -2.430 -6.020 1.00 92.25 141 ALA A N 1
ATOM 1109 C CA . ALA A 1 141 ? 3.572 -1.557 -6.124 1.00 92.25 141 ALA A CA 1
ATOM 1110 C C . ALA A 1 141 ? 4.326 -1.860 -7.422 1.00 92.25 141 ALA A C 1
ATOM 1112 O O . ALA A 1 141 ? 4.709 -2.998 -7.654 1.00 92.25 141 ALA A O 1
ATOM 1113 N N . VAL A 1 142 ? 4.536 -0.856 -8.258 1.00 90.75 142 VAL A N 1
ATOM 1114 C CA . VAL A 1 142 ? 5.239 -0.978 -9.532 1.00 90.75 142 VAL A CA 1
ATOM 1115 C C . VAL A 1 142 ? 6.522 -0.165 -9.452 1.00 90.75 142 VAL A C 1
ATOM 1117 O O . VAL A 1 142 ? 6.459 1.045 -9.231 1.00 90.75 142 VAL A O 1
ATOM 1120 N N . THR A 1 143 ? 7.668 -0.814 -9.622 1.00 87.31 143 THR A N 1
ATOM 1121 C CA . THR A 1 143 ? 8.974 -0.171 -9.797 1.00 87.31 143 THR A CA 1
ATOM 1122 C C . THR A 1 143 ? 9.307 -0.167 -11.281 1.00 87.31 143 THR A C 1
ATOM 1124 O O . THR A 1 143 ? 9.201 -1.194 -11.948 1.00 87.31 143 THR A O 1
ATOM 1127 N N . LEU A 1 144 ? 9.690 0.986 -11.812 1.00 85.88 144 LEU A N 1
ATOM 1128 C CA . LEU A 1 144 ? 9.981 1.185 -13.224 1.00 85.88 144 LEU A CA 1
ATOM 1129 C C . LEU A 1 144 ? 11.481 1.404 -13.411 1.00 85.88 144 LEU A C 1
ATOM 1131 O O . LEU A 1 144 ? 12.093 2.254 -12.762 1.00 85.88 144 LEU A O 1
ATOM 1135 N N . HIS A 1 145 ? 12.061 0.653 -14.337 1.00 82.50 145 HIS A N 1
ATOM 1136 C CA . HIS A 1 145 ? 13.455 0.737 -14.736 1.00 82.50 145 HIS A CA 1
ATOM 1137 C C . HIS A 1 145 ? 13.512 1.125 -16.209 1.00 82.50 145 HIS A C 1
ATOM 1139 O O . HIS A 1 145 ? 12.893 0.471 -17.042 1.00 82.50 145 HIS A O 1
ATOM 1145 N N . ALA A 1 146 ? 14.257 2.174 -16.547 1.00 80.06 146 ALA A N 1
ATOM 1146 C CA . ALA A 1 146 ? 14.476 2.512 -17.947 1.00 80.06 146 ALA A CA 1
ATOM 1147 C C . ALA A 1 146 ? 15.261 1.386 -18.633 1.00 80.06 146 ALA A C 1
ATOM 1149 O O . ALA A 1 146 ? 16.320 0.977 -18.140 1.00 80.06 146 ALA A O 1
ATOM 1150 N N . ARG A 1 147 ? 14.760 0.919 -19.778 1.00 70.81 147 ARG A N 1
ATOM 1151 C CA . ARG A 1 147 ? 15.432 -0.044 -20.641 1.00 70.81 147 ARG A CA 1
ATOM 1152 C C . ARG A 1 147 ? 16.748 0.565 -21.084 1.00 70.81 147 ARG A C 1
ATOM 1154 O O . ARG A 1 147 ? 16.784 1.508 -21.872 1.00 70.81 147 ARG A O 1
ATOM 1161 N N . ARG A 1 148 ? 17.851 0.021 -20.582 1.00 58.47 148 ARG A N 1
ATOM 1162 C CA . ARG A 1 148 ? 19.161 0.348 -21.142 1.00 58.47 148 ARG A CA 1
ATOM 1163 C C . ARG A 1 148 ? 19.305 -0.463 -22.426 1.00 58.47 148 ARG A C 1
ATOM 1165 O O . ARG A 1 148 ? 19.139 -1.681 -22.365 1.00 58.47 148 ARG A O 1
ATOM 1172 N N . PRO A 1 149 ? 19.586 0.158 -23.585 1.00 47.53 149 PRO A N 1
ATOM 1173 C CA . PRO A 1 149 ? 19.798 -0.604 -24.800 1.00 47.53 149 PRO A CA 1
ATOM 1174 C C . PRO A 1 149 ? 20.934 -1.605 -24.568 1.00 47.53 149 PRO A C 1
ATOM 1176 O O . PRO A 1 149 ? 22.076 -1.222 -24.323 1.00 47.53 149 PRO A O 1
ATOM 1179 N N . GLU A 1 150 ? 20.623 -2.895 -24.683 1.00 43.19 150 GLU A N 1
ATOM 1180 C CA . GLU A 1 150 ? 21.594 -3.998 -24.638 1.00 43.19 150 GLU A CA 1
ATOM 1181 C C . GLU A 1 150 ? 22.658 -3.852 -25.750 1.00 43.19 150 GLU A C 1
ATOM 1183 O O . GLU A 1 150 ? 23.774 -4.359 -25.648 1.00 43.19 150 GLU A O 1
ATOM 1188 N N . VAL A 1 151 ? 22.352 -3.039 -26.770 1.00 42.91 151 VAL A N 1
ATOM 1189 C CA . VAL A 1 151 ? 23.263 -2.604 -27.839 1.00 42.91 151 VAL A CA 1
ATOM 1190 C C . VAL A 1 151 ? 24.467 -1.816 -27.298 1.00 42.91 151 VAL A C 1
ATOM 1192 O O . VAL A 1 151 ? 25.538 -1.884 -27.893 1.00 42.91 151 VAL A O 1
ATOM 1195 N N . VAL A 1 152 ? 24.363 -1.165 -26.131 1.00 43.28 152 VAL A N 1
ATOM 1196 C CA . VAL A 1 152 ? 25.514 -0.511 -25.476 1.00 43.28 152 VAL A CA 1
ATOM 1197 C C . VAL A 1 152 ? 26.459 -1.534 -24.830 1.00 43.28 152 VAL A C 1
ATOM 1199 O O . VAL A 1 152 ? 27.631 -1.242 -24.663 1.00 43.28 152 VAL A O 1
ATOM 1202 N N . LEU A 1 153 ? 26.014 -2.760 -24.535 1.00 38.78 153 LEU A N 1
ATOM 1203 C CA . LEU A 1 153 ? 26.875 -3.829 -24.007 1.00 38.78 153 LEU A CA 1
ATOM 1204 C C . LEU A 1 153 ? 27.419 -4.738 -25.117 1.00 38.78 153 LEU A C 1
ATOM 1206 O O . LEU A 1 153 ? 28.586 -5.113 -25.080 1.00 38.78 153 LEU A O 1
ATOM 1210 N N . ALA A 1 154 ? 26.620 -5.058 -26.138 1.00 39.69 154 ALA A N 1
ATOM 1211 C CA . ALA A 1 154 ? 27.052 -5.941 -27.225 1.00 39.69 154 ALA A CA 1
ATOM 1212 C C . ALA A 1 154 ? 28.005 -5.258 -28.227 1.00 39.69 154 ALA A C 1
ATOM 1214 O O . ALA A 1 154 ? 28.936 -5.902 -28.705 1.00 39.69 154 ALA A O 1
ATOM 1215 N N . ALA A 1 155 ? 27.827 -3.960 -28.512 1.00 43.88 155 ALA A N 1
ATOM 1216 C CA . ALA A 1 155 ? 28.740 -3.212 -29.384 1.00 43.88 155 ALA A CA 1
ATOM 1217 C C . ALA A 1 155 ? 29.975 -2.676 -28.632 1.00 43.88 155 ALA A C 1
ATOM 1219 O O . ALA A 1 155 ? 31.060 -2.596 -29.206 1.00 43.88 155 ALA A O 1
ATOM 1220 N N . ALA A 1 156 ? 29.859 -2.381 -27.328 1.00 44.16 156 ALA A N 1
ATOM 1221 C CA . ALA A 1 156 ? 31.015 -1.990 -26.517 1.00 44.16 156 ALA A CA 1
ATOM 1222 C C . ALA A 1 156 ? 31.971 -3.163 -26.233 1.00 44.16 156 ALA A C 1
ATOM 1224 O O . ALA A 1 156 ? 33.161 -2.933 -26.018 1.00 44.16 156 ALA A O 1
ATOM 1225 N N . HIS A 1 157 ? 31.496 -4.413 -26.287 1.00 45.69 157 HIS A N 1
ATOM 1226 C CA . HIS A 1 157 ? 32.283 -5.623 -26.014 1.00 45.69 157 HIS A CA 1
ATOM 1227 C C . HIS A 1 157 ? 32.968 -6.250 -27.238 1.00 45.69 157 HIS A C 1
ATOM 1229 O O . HIS A 1 157 ? 33.250 -7.447 -27.230 1.00 45.69 157 HIS A O 1
ATOM 1235 N N . ALA A 1 158 ? 33.313 -5.481 -28.274 1.00 51.34 158 ALA A N 1
ATOM 1236 C CA . ALA A 1 158 ? 34.194 -6.028 -29.309 1.00 51.34 158 ALA A CA 1
ATOM 1237 C C . ALA A 1 158 ? 35.611 -6.337 -28.769 1.00 51.34 158 ALA A C 1
ATOM 1239 O O . ALA A 1 158 ? 36.278 -7.218 -29.303 1.00 51.34 158 ALA A O 1
ATOM 1240 N N . VAL A 1 159 ? 36.061 -5.683 -27.685 1.00 58.31 159 VAL A N 1
ATOM 1241 C CA . VAL A 1 159 ? 37.337 -5.983 -27.009 1.00 58.31 159 VAL A CA 1
ATOM 1242 C C . VAL A 1 159 ? 37.216 -5.612 -25.520 1.00 58.31 159 VAL A C 1
ATOM 1244 O O . VAL A 1 159 ? 37.166 -4.430 -25.182 1.00 58.31 159 VAL A O 1
ATOM 1247 N N . ARG A 1 160 ? 37.153 -6.598 -24.610 1.00 60.09 160 ARG A N 1
ATOM 1248 C CA . ARG A 1 160 ? 37.055 -6.386 -23.142 1.00 60.09 160 ARG A CA 1
ATOM 1249 C C . ARG A 1 160 ? 38.169 -5.468 -22.619 1.00 60.09 160 ARG A C 1
ATOM 1251 O O . ARG A 1 160 ? 37.990 -4.736 -21.653 1.00 60.09 160 ARG A O 1
ATOM 1258 N N . GLU A 1 161 ? 39.307 -5.496 -23.293 1.00 65.69 161 GLU A N 1
ATOM 1259 C CA . GLU A 1 161 ? 40.523 -4.751 -23.004 1.00 65.69 161 GLU A CA 1
ATOM 1260 C C . GLU A 1 161 ? 40.412 -3.245 -23.326 1.00 65.69 161 GLU A C 1
ATOM 1262 O O . GLU A 1 161 ? 41.257 -2.466 -22.893 1.00 65.69 161 GLU A O 1
ATOM 1267 N N . LEU A 1 162 ? 39.342 -2.806 -24.006 1.00 71.75 162 LEU A N 1
ATOM 1268 C CA . LEU A 1 162 ? 39.058 -1.394 -24.310 1.00 71.75 162 LEU A CA 1
ATOM 1269 C C . LEU A 1 162 ? 37.947 -0.773 -23.444 1.00 71.75 162 LEU A C 1
ATOM 1271 O O . LEU A 1 162 ? 37.680 0.419 -23.573 1.00 71.75 162 LEU A O 1
ATOM 1275 N N . ALA A 1 163 ? 37.323 -1.537 -22.540 1.00 69.25 163 ALA A N 1
ATOM 1276 C CA . ALA A 1 163 ? 36.190 -1.073 -21.724 1.00 69.25 163 ALA A CA 1
ATOM 1277 C C . ALA A 1 163 ? 36.519 0.131 -20.818 1.00 69.25 163 ALA A C 1
ATOM 1279 O O . ALA A 1 163 ? 35.629 0.859 -20.385 1.00 69.25 163 ALA A O 1
ATOM 1280 N N . TRP A 1 164 ? 37.801 0.356 -20.528 1.00 73.88 164 TRP A N 1
ATOM 1281 C CA . TRP A 1 164 ? 38.260 1.501 -19.746 1.00 73.88 164 TRP A CA 1
ATOM 1282 C C . TRP A 1 164 ? 38.103 2.837 -20.487 1.00 73.88 164 TRP A C 1
ATOM 1284 O O . TRP A 1 164 ? 37.988 3.868 -19.829 1.00 73.88 164 TRP A O 1
ATOM 1294 N N . ILE A 1 165 ? 38.075 2.832 -21.828 1.00 78.69 165 ILE A N 1
ATOM 1295 C CA . ILE A 1 165 ? 37.886 4.043 -22.641 1.00 78.69 165 ILE A CA 1
ATOM 1296 C C . ILE A 1 165 ? 36.496 4.632 -22.390 1.00 78.69 165 ILE A C 1
ATOM 1298 O O . ILE A 1 165 ? 36.367 5.838 -22.219 1.00 78.69 165 ILE A O 1
ATOM 1302 N N . ASP A 1 166 ? 35.474 3.783 -22.271 1.00 72.44 166 ASP A N 1
ATOM 1303 C CA . ASP A 1 166 ? 34.083 4.211 -22.051 1.00 72.44 166 ASP A CA 1
ATOM 1304 C C . ASP A 1 166 ? 33.856 4.805 -20.651 1.00 72.44 166 ASP A C 1
ATOM 1306 O O . ASP A 1 166 ? 32.818 5.403 -20.377 1.00 72.44 166 ASP A O 1
ATOM 1310 N N . GLN A 1 167 ? 34.823 4.621 -19.751 1.00 70.19 167 GLN A N 1
ATOM 1311 C CA . GLN A 1 167 ? 34.806 5.148 -18.388 1.00 70.19 167 GLN A CA 1
ATOM 1312 C C . GLN A 1 167 ? 35.573 6.470 -18.264 1.00 70.19 167 GLN A C 1
ATOM 1314 O O . GLN A 1 167 ? 35.583 7.064 -17.185 1.00 70.19 167 GLN A O 1
ATOM 1319 N N . LEU A 1 168 ? 36.225 6.938 -19.336 1.00 75.62 168 LEU A N 1
ATOM 1320 C CA . LEU A 1 168 ? 36.880 8.240 -19.340 1.00 75.62 168 LEU A CA 1
ATOM 1321 C C . LEU A 1 168 ? 35.822 9.337 -19.229 1.00 75.62 168 LEU A C 1
ATOM 1323 O O . LEU A 1 168 ? 34.930 9.458 -20.066 1.00 75.62 168 LEU A O 1
ATOM 1327 N N . SER A 1 169 ? 35.944 10.149 -18.185 1.00 67.75 169 SER A N 1
ATOM 1328 C CA . SER A 1 169 ? 35.023 11.238 -17.885 1.00 67.75 169 SER A CA 1
ATOM 1329 C C . SER A 1 169 ? 35.806 12.527 -17.636 1.00 67.75 169 SER A C 1
ATOM 1331 O O . SER A 1 169 ? 36.830 12.488 -16.955 1.00 67.75 169 SER A O 1
ATOM 1333 N N . PRO A 1 170 ? 35.317 13.691 -18.102 1.00 63.81 170 PRO A N 1
ATOM 1334 C CA . PRO A 1 170 ? 35.894 14.989 -17.745 1.00 63.81 170 PRO A CA 1
ATOM 1335 C C . PRO A 1 170 ? 35.824 15.292 -16.239 1.00 63.81 170 PRO A C 1
ATOM 1337 O O . PRO A 1 170 ? 36.547 16.155 -15.740 1.00 63.81 170 PRO A O 1
ATOM 1340 N N . LEU A 1 171 ? 34.924 14.614 -15.519 1.00 62.97 171 LEU A N 1
ATOM 1341 C CA . LEU A 1 171 ? 34.663 14.837 -14.097 1.00 62.97 171 LEU A CA 1
ATOM 1342 C C . LEU A 1 171 ? 35.513 13.936 -13.194 1.00 62.97 171 LEU A C 1
ATOM 1344 O O . LEU A 1 171 ? 35.824 14.330 -12.071 1.00 62.97 171 LEU A O 1
ATOM 1348 N N . GLU A 1 172 ? 35.922 12.769 -13.695 1.00 69.00 172 GLU A N 1
ATOM 1349 C CA . GLU A 1 172 ? 36.719 11.789 -12.958 1.00 69.00 172 GLU A CA 1
ATOM 1350 C C . GLU A 1 172 ? 38.184 11.878 -13.391 1.00 69.00 172 GLU A C 1
ATOM 1352 O O . GLU A 1 172 ? 38.522 11.735 -14.562 1.00 69.00 172 GLU A O 1
ATOM 1357 N N . THR A 1 173 ? 39.094 12.094 -12.443 1.00 66.00 173 THR A N 1
ATOM 1358 C CA . THR A 1 173 ? 40.541 12.190 -12.718 1.00 66.00 173 THR A CA 1
ATOM 1359 C C . THR A 1 173 ? 41.272 10.854 -12.521 1.00 66.00 173 THR A C 1
ATOM 1361 O O . THR A 1 173 ? 42.500 10.797 -12.357 1.00 66.00 173 THR A O 1
ATOM 1364 N N . TRP A 1 174 ? 40.509 9.761 -12.511 1.00 65.56 174 TRP A N 1
ATOM 1365 C CA . TRP A 1 174 ? 40.951 8.397 -12.252 1.00 65.56 174 TRP A CA 1
ATOM 1366 C C . TRP A 1 174 ? 40.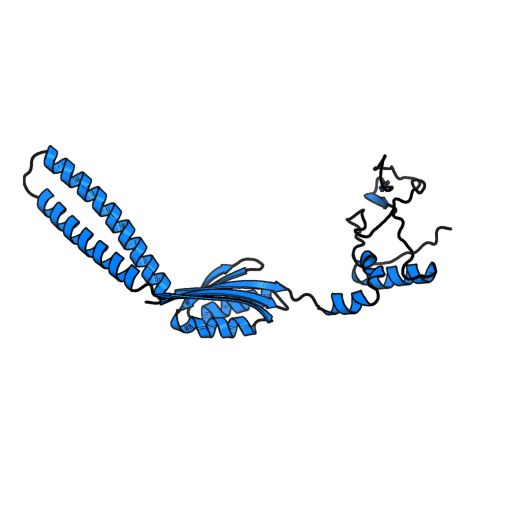328 7.431 -13.267 1.00 65.56 174 TRP A C 1
ATOM 1368 O O . TRP A 1 174 ? 39.158 7.562 -13.612 1.00 65.56 174 TRP A O 1
ATOM 1378 N N . ILE A 1 175 ? 41.101 6.438 -13.719 1.00 67.19 175 ILE A N 1
ATOM 1379 C CA . ILE A 1 175 ? 40.627 5.355 -14.595 1.00 67.19 175 ILE A CA 1
ATOM 1380 C C . ILE A 1 175 ? 40.490 4.097 -13.737 1.00 67.19 175 ILE A C 1
ATOM 1382 O O . ILE A 1 175 ? 41.455 3.706 -13.088 1.00 67.19 175 ILE A O 1
ATOM 1386 N N . ALA A 1 176 ? 39.333 3.427 -13.746 1.00 57.84 176 ALA A N 1
ATOM 1387 C CA . ALA A 1 176 ? 39.103 2.229 -12.924 1.00 57.84 176 ALA A CA 1
ATOM 1388 C C . ALA A 1 176 ? 39.838 0.957 -13.414 1.00 57.84 176 ALA A C 1
ATOM 1390 O O . ALA A 1 176 ? 39.690 -0.110 -12.821 1.00 57.84 176 ALA A O 1
ATOM 1391 N N . ALA A 1 17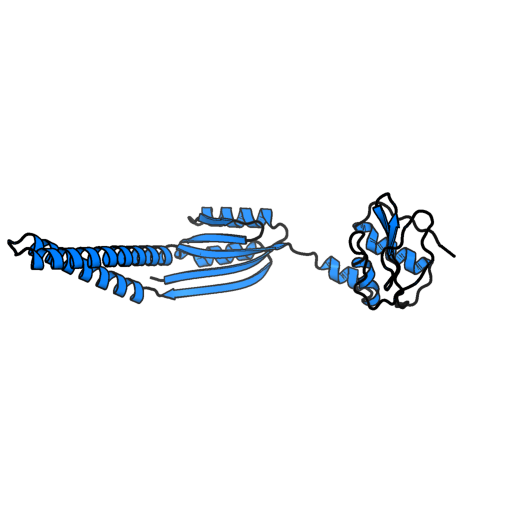7 ? 40.626 1.060 -14.485 1.00 60.84 177 ALA A N 1
ATOM 1392 C CA . ALA A 1 177 ? 41.469 -0.014 -15.001 1.00 60.84 177 ALA A CA 1
ATOM 1393 C C . ALA A 1 177 ? 42.760 -0.177 -14.183 1.00 60.84 177 ALA A C 1
ATOM 1395 O O . ALA A 1 177 ? 43.174 0.739 -13.474 1.00 60.84 177 ALA A O 1
ATOM 1396 N N . GLU A 1 178 ? 43.433 -1.326 -14.318 1.00 60.19 178 GLU A N 1
ATOM 1397 C CA . GLU A 1 178 ? 44.777 -1.540 -13.765 1.00 60.19 178 GLU A CA 1
ATOM 1398 C C . GLU A 1 178 ? 45.783 -0.573 -14.418 1.00 60.19 178 GLU A C 1
ATOM 1400 O O . GLU A 1 178 ? 46.410 -0.871 -15.434 1.00 60.19 178 GLU A O 1
ATOM 1405 N N . SER A 1 179 ? 45.919 0.623 -13.845 1.00 66.81 179 SER A N 1
ATOM 1406 C CA . SER A 1 179 ? 46.831 1.660 -14.312 1.00 66.81 179 SER A CA 1
ATOM 1407 C C . SER A 1 179 ? 48.015 1.836 -13.365 1.00 66.81 179 SER A C 1
ATOM 1409 O O . SER A 1 179 ? 47.946 1.603 -12.156 1.00 66.81 179 SER A O 1
ATOM 1411 N N . ARG A 1 180 ? 49.150 2.261 -13.924 1.00 70.62 180 ARG A N 1
ATOM 1412 C CA . ARG A 1 180 ? 50.314 2.705 -13.147 1.00 70.62 180 ARG A CA 1
ATOM 1413 C C . ARG A 1 180 ? 50.456 4.221 -13.263 1.00 70.62 180 ARG A C 1
ATOM 1415 O O . ARG A 1 180 ? 50.223 4.767 -14.343 1.00 70.62 180 ARG A O 1
ATOM 1422 N N . PRO A 1 181 ? 50.886 4.921 -12.201 1.00 68.31 181 PRO A N 1
ATOM 1423 C CA . PRO A 1 181 ? 51.105 6.358 -12.276 1.00 68.31 181 PRO A CA 1
ATOM 1424 C C . PRO A 1 181 ? 52.197 6.674 -13.307 1.00 68.31 181 PRO A C 1
ATOM 1426 O O . PRO A 1 181 ? 53.292 6.106 -13.272 1.00 68.31 181 PRO A O 1
ATOM 1429 N N . LEU A 1 182 ? 51.901 7.597 -14.222 1.00 78.56 182 LEU A N 1
ATOM 1430 C CA . LEU A 1 182 ? 52.858 8.134 -15.187 1.00 78.56 182 LEU A CA 1
ATOM 1431 C C . LEU A 1 182 ? 53.260 9.534 -14.737 1.00 78.56 182 LEU A C 1
ATOM 1433 O O . LEU A 1 182 ? 52.395 10.380 -14.564 1.00 78.56 182 LEU A O 1
ATOM 1437 N N . ARG A 1 183 ? 54.551 9.812 -14.561 1.00 76.06 183 ARG A N 1
ATOM 1438 C CA . ARG A 1 183 ? 55.006 11.174 -14.253 1.00 76.06 183 ARG A CA 1
ATOM 1439 C C . ARG A 1 183 ? 55.414 11.878 -15.538 1.00 76.06 183 ARG A C 1
ATOM 1441 O O . ARG A 1 183 ? 56.330 11.415 -16.210 1.00 76.06 183 ARG A O 1
ATOM 1448 N N . LEU A 1 184 ? 54.736 12.978 -15.840 1.00 80.19 184 LEU A N 1
ATOM 1449 C CA . LEU A 1 184 ? 55.102 13.936 -16.881 1.00 80.19 184 LEU A CA 1
ATOM 1450 C C . LEU A 1 184 ? 55.441 15.285 -16.224 1.00 80.19 184 LEU A C 1
ATOM 1452 O O . LEU A 1 184 ? 55.075 15.498 -15.063 1.00 80.19 184 LEU A O 1
ATOM 1456 N N . PRO A 1 185 ? 56.178 16.182 -16.900 1.00 82.88 185 PRO A N 1
ATOM 1457 C CA . PRO A 1 185 ? 56.327 17.550 -16.418 1.00 82.88 185 PRO A CA 1
ATOM 1458 C C . PRO A 1 185 ? 54.954 18.227 -16.310 1.00 82.88 185 PRO A C 1
ATOM 1460 O O . PRO A 1 185 ? 54.051 17.954 -17.100 1.00 82.88 185 PRO A O 1
ATOM 1463 N N . VAL A 1 186 ? 54.800 19.102 -15.315 1.00 84.25 186 VAL A N 1
ATOM 1464 C CA . VAL A 1 186 ? 53.598 19.934 -15.184 1.00 84.25 186 VAL A CA 1
ATOM 1465 C C . VAL A 1 186 ? 53.585 20.929 -16.351 1.00 84.25 186 VAL A C 1
ATOM 1467 O O . VAL A 1 186 ? 54.594 21.616 -16.530 1.00 84.25 186 VAL A O 1
ATOM 1470 N N . PRO A 1 187 ? 52.498 21.012 -17.140 1.00 85.06 187 PRO A N 1
ATOM 1471 C CA . PRO A 1 187 ? 52.396 21.979 -18.227 1.00 85.06 187 PRO A CA 1
ATOM 1472 C C . PRO A 1 187 ? 52.524 23.427 -17.741 1.00 85.06 187 PRO A C 1
ATOM 1474 O O . PRO A 1 187 ? 52.168 23.755 -16.606 1.00 85.06 187 PRO A O 1
ATOM 1477 N N . GLU A 1 188 ? 53.009 24.303 -18.619 1.00 84.62 188 GLU A N 1
ATOM 1478 C CA . GLU A 1 188 ? 53.118 25.731 -18.325 1.00 84.62 188 GLU A CA 1
ATOM 1479 C C . GLU A 1 188 ? 51.739 26.323 -17.976 1.00 84.62 188 GLU A C 1
ATOM 1481 O O . GLU A 1 188 ? 50.733 26.023 -18.617 1.00 84.62 188 GLU A O 1
ATOM 1486 N N . GLY A 1 189 ? 51.678 27.135 -16.915 1.00 86.38 189 GLY A N 1
ATOM 1487 C CA . GLY A 1 189 ? 50.428 27.736 -16.433 1.00 86.38 189 GLY A CA 1
ATOM 1488 C C . GLY A 1 189 ? 49.540 26.828 -15.566 1.00 86.38 189 GLY A C 1
ATOM 1489 O O . GLY A 1 189 ? 48.438 27.244 -15.202 1.00 86.38 189 GLY A O 1
ATOM 1490 N N . MET A 1 190 ? 49.996 25.623 -15.204 1.00 89.94 190 MET A N 1
ATOM 1491 C CA . MET A 1 190 ? 49.282 24.711 -14.297 1.00 89.94 190 MET A CA 1
ATOM 1492 C C . MET A 1 190 ? 50.024 24.486 -12.972 1.00 89.94 190 MET A C 1
ATOM 1494 O O . MET A 1 190 ? 51.246 24.601 -12.890 1.00 89.94 190 MET A O 1
ATOM 1498 N N . VAL A 1 191 ? 49.281 24.122 -11.922 1.00 87.00 191 VAL A N 1
ATOM 1499 C CA . VAL A 1 191 ? 49.818 23.794 -10.589 1.00 87.00 191 VAL A CA 1
ATOM 1500 C C . VAL A 1 191 ? 49.510 22.341 -10.245 1.00 87.00 191 VAL A C 1
ATOM 1502 O O . VAL A 1 191 ? 48.366 21.908 -10.353 1.00 87.00 191 VAL A O 1
ATOM 1505 N N . ALA A 1 192 ? 50.521 21.585 -9.805 1.00 84.75 192 ALA A N 1
ATOM 1506 C CA . ALA A 1 192 ? 50.342 20.206 -9.355 1.00 84.75 192 ALA A CA 1
ATOM 1507 C C . ALA A 1 192 ? 49.592 20.138 -8.014 1.00 84.75 192 ALA A C 1
ATOM 1509 O O . ALA A 1 192 ? 50.002 20.753 -7.031 1.00 84.75 192 ALA A O 1
ATOM 1510 N N . LEU A 1 193 ? 48.533 19.331 -7.967 1.00 80.38 193 LEU A N 1
ATOM 1511 C CA . LEU A 1 193 ? 47.666 19.148 -6.800 1.00 80.38 193 LEU A CA 1
ATOM 1512 C C . LEU A 1 193 ? 47.985 17.875 -6.002 1.00 80.38 193 LEU A C 1
ATOM 1514 O O . LEU A 1 193 ? 47.605 17.760 -4.839 1.00 80.38 193 LEU A O 1
ATOM 1518 N N . SER A 1 194 ? 48.699 16.920 -6.604 1.00 68.44 194 SER A N 1
ATOM 1519 C CA . SER A 1 194 ? 49.032 15.635 -5.980 1.00 68.44 194 SER A CA 1
ATOM 1520 C C . SER A 1 194 ? 50.549 15.485 -5.782 1.00 68.44 194 SER A C 1
ATOM 1522 O O . SER A 1 194 ? 51.273 15.219 -6.743 1.00 68.44 194 SER A O 1
ATOM 1524 N N . PRO A 1 195 ? 51.077 15.635 -4.548 1.00 60.28 195 PRO A N 1
ATOM 1525 C CA . PRO A 1 195 ? 52.515 15.520 -4.286 1.00 60.28 195 PRO A CA 1
ATOM 1526 C C . PRO A 1 195 ? 53.014 14.064 -4.227 1.00 60.28 195 PRO A C 1
ATOM 1528 O O . PRO A 1 195 ? 54.210 13.805 -4.382 1.00 60.28 195 PRO A O 1
ATOM 1531 N N . ARG A 1 196 ? 52.122 13.095 -3.975 1.00 61.34 196 ARG A N 1
ATOM 1532 C CA . ARG A 1 196 ? 52.452 11.667 -3.814 1.00 61.34 196 ARG A CA 1
ATOM 1533 C C . ARG A 1 196 ? 51.346 10.789 -4.410 1.00 61.34 196 ARG A C 1
ATOM 1535 O O . ARG A 1 196 ? 50.624 10.119 -3.684 1.00 61.34 196 ARG A O 1
ATOM 1542 N N . GLY A 1 197 ? 51.217 10.805 -5.735 1.00 65.00 197 GLY A N 1
ATOM 1543 C CA . GLY A 1 197 ? 50.233 10.009 -6.472 1.00 65.00 197 GLY A CA 1
ATOM 1544 C C . GLY A 1 197 ? 50.412 10.114 -7.992 1.00 65.00 197 GLY A C 1
ATOM 1545 O O . GLY A 1 197 ? 51.469 10.572 -8.441 1.00 65.00 197 GLY A O 1
ATOM 1546 N N . PRO A 1 198 ? 49.413 9.682 -8.788 1.00 67.31 198 PRO A N 1
ATOM 1547 C CA . PRO A 1 198 ? 49.307 10.052 -10.199 1.00 67.31 198 PRO A CA 1
ATOM 1548 C C . PRO A 1 198 ? 49.377 11.575 -10.344 1.00 67.31 198 PRO A C 1
ATOM 1550 O O . PRO A 1 198 ? 48.981 12.302 -9.430 1.00 67.31 198 PRO A O 1
ATOM 1553 N N . LEU A 1 199 ? 49.928 12.058 -11.457 1.00 77.75 199 LEU A N 1
ATOM 1554 C CA . LEU A 1 199 ? 50.017 13.494 -11.679 1.00 77.75 199 LEU A CA 1
ATOM 1555 C C . LEU A 1 199 ? 48.608 14.042 -11.888 1.00 77.75 199 LEU A C 1
ATOM 1557 O O . LEU A 1 199 ? 47.886 13.572 -12.762 1.00 77.75 199 LEU A O 1
ATOM 1561 N N . HIS A 1 200 ? 48.271 15.056 -11.103 1.00 82.81 200 HIS A N 1
ATOM 1562 C CA . HIS A 1 200 ? 47.086 15.886 -11.263 1.00 82.81 200 HIS A CA 1
ATOM 1563 C C . HIS A 1 200 ? 47.547 17.332 -11.201 1.00 82.81 200 HIS A C 1
ATOM 1565 O O . HIS A 1 200 ? 48.197 17.719 -10.228 1.00 82.81 200 HIS A O 1
ATOM 1571 N N . ALA A 1 201 ? 47.239 18.114 -12.226 1.00 84.31 201 ALA A N 1
ATOM 1572 C CA . ALA A 1 201 ? 47.517 19.537 -12.280 1.00 84.31 201 ALA A CA 1
ATOM 1573 C C . ALA A 1 201 ? 46.284 20.302 -12.763 1.00 84.31 201 ALA A C 1
ATOM 1575 O O . ALA A 1 201 ? 45.463 19.761 -13.501 1.00 84.31 201 ALA A O 1
ATOM 1576 N N . GLU A 1 202 ? 46.146 21.550 -12.332 1.00 83.69 202 GLU A N 1
ATOM 1577 C CA . GLU A 1 202 ? 45.008 22.397 -12.687 1.00 83.69 202 GLU A CA 1
ATOM 1578 C C . GLU A 1 202 ? 45.475 23.810 -13.051 1.00 83.69 202 GLU A C 1
ATOM 1580 O O . GLU A 1 202 ? 46.433 24.328 -12.469 1.00 83.69 202 GLU A O 1
ATOM 1585 N N . SER A 1 203 ? 44.827 24.413 -14.049 1.00 87.12 203 SER A N 1
ATOM 1586 C CA . SER A 1 203 ? 45.028 25.809 -14.444 1.00 87.12 203 SER A CA 1
ATOM 1587 C C . SER A 1 203 ? 44.078 26.733 -13.678 1.00 87.12 203 SER A C 1
ATOM 1589 O O . SER A 1 203 ? 43.028 26.312 -13.195 1.00 87.12 203 SER A O 1
ATOM 1591 N N . ALA A 1 204 ? 44.383 28.033 -13.634 1.00 76.56 204 ALA A N 1
ATOM 1592 C CA . ALA A 1 204 ? 43.483 29.025 -13.034 1.00 76.56 204 ALA A CA 1
ATOM 1593 C C . ALA A 1 204 ? 42.096 29.096 -13.716 1.00 76.56 204 ALA A C 1
ATOM 1595 O O . ALA A 1 204 ? 41.138 29.566 -13.109 1.00 76.56 204 ALA A O 1
ATOM 1596 N N . GLY A 1 205 ? 41.985 28.623 -14.965 1.00 75.06 205 GLY A N 1
ATOM 1597 C CA . GLY A 1 205 ? 40.735 28.558 -15.728 1.00 75.06 205 GLY A CA 1
ATOM 1598 C C . GLY A 1 205 ? 39.928 27.269 -15.526 1.00 75.06 205 GLY A C 1
ATOM 1599 O O . GLY A 1 205 ? 38.937 27.077 -16.225 1.00 75.06 205 GLY A O 1
ATOM 1600 N N . GLY A 1 206 ? 40.344 26.376 -14.618 1.00 73.75 206 GLY A N 1
ATOM 1601 C CA . GLY A 1 206 ? 39.652 25.112 -14.332 1.00 73.75 206 GLY A CA 1
ATOM 1602 C C . GLY A 1 206 ? 39.975 23.969 -15.302 1.00 73.75 206 GLY A C 1
ATOM 1603 O O . GLY A 1 206 ? 39.343 22.914 -15.251 1.00 73.75 206 GLY A O 1
ATOM 1604 N N . SER A 1 207 ? 40.960 24.144 -16.189 1.00 79.62 207 SER A N 1
ATOM 1605 C CA . SER A 1 207 ? 41.469 23.051 -17.025 1.00 79.62 207 SER A CA 1
ATOM 1606 C C . SER A 1 207 ? 42.276 22.085 -16.166 1.00 79.62 207 SER A C 1
ATOM 1608 O O . SER A 1 207 ? 43.167 22.515 -15.435 1.00 79.62 207 SER A O 1
ATOM 1610 N N . ARG A 1 208 ? 42.008 20.783 -16.280 1.00 79.31 208 ARG A N 1
ATOM 1611 C CA . ARG A 1 208 ? 42.682 19.739 -15.498 1.00 79.31 208 ARG A CA 1
ATOM 1612 C C . ARG A 1 208 ? 43.557 18.868 -16.388 1.00 79.31 208 ARG A C 1
ATOM 1614 O O . ARG A 1 208 ? 43.143 18.472 -17.472 1.00 79.31 208 ARG A O 1
ATOM 1621 N N . PHE A 1 209 ? 44.743 18.534 -15.897 1.00 81.94 209 PHE A N 1
ATOM 1622 C CA . PHE A 1 209 ? 45.708 17.652 -16.541 1.00 81.94 209 PHE A CA 1
ATOM 1623 C C . PHE A 1 209 ? 46.027 16.482 -15.621 1.00 81.94 209 PHE A C 1
ATOM 1625 O O . PHE A 1 209 ? 46.390 16.678 -14.460 1.00 81.94 209 PHE A O 1
ATOM 1632 N N . TRP A 1 210 ? 45.896 15.261 -16.128 1.00 81.44 210 TRP A N 1
ATOM 1633 C CA . TRP A 1 210 ? 46.190 14.064 -15.357 1.00 81.44 210 TRP A CA 1
ATOM 1634 C C . TRP A 1 210 ? 46.678 12.922 -16.236 1.00 81.44 210 TRP A C 1
ATOM 1636 O O . TRP A 1 210 ? 46.391 12.874 -17.429 1.00 81.44 210 TRP A O 1
ATOM 1646 N N . THR A 1 211 ? 47.467 12.018 -15.656 1.00 80.44 211 THR A N 1
ATOM 1647 C CA . THR A 1 211 ? 48.197 11.005 -16.430 1.00 80.44 211 THR A CA 1
ATOM 1648 C C . THR A 1 211 ? 48.107 9.619 -15.803 1.00 80.44 211 THR A C 1
ATOM 1650 O O . THR A 1 211 ? 48.320 9.421 -14.605 1.00 80.44 211 THR A O 1
ATOM 1653 N N . HIS A 1 212 ? 47.881 8.621 -16.656 1.00 74.88 212 HIS A N 1
ATOM 1654 C CA . HIS A 1 212 ? 47.967 7.203 -16.308 1.00 74.88 212 HIS A CA 1
ATOM 1655 C C . HIS A 1 212 ? 48.760 6.457 -17.370 1.00 74.88 212 HIS A C 1
ATOM 1657 O O . HIS A 1 212 ? 48.820 6.864 -18.529 1.00 74.88 212 HIS A O 1
ATOM 1663 N N . ARG A 1 213 ? 49.376 5.348 -16.969 1.00 79.88 213 ARG A N 1
ATOM 1664 C CA . ARG A 1 213 ? 49.996 4.380 -17.870 1.00 79.88 213 ARG A CA 1
ATOM 1665 C C . ARG A 1 213 ? 49.165 3.108 -17.867 1.00 79.88 213 ARG A C 1
ATOM 1667 O O . ARG A 1 213 ? 48.968 2.520 -16.806 1.00 79.88 213 ARG A O 1
ATOM 1674 N N . LEU A 1 214 ? 48.754 2.677 -19.053 1.00 76.50 214 LEU A N 1
ATOM 1675 C CA . LEU A 1 214 ? 48.039 1.425 -19.284 1.00 76.50 214 LEU A CA 1
ATOM 1676 C C . LEU A 1 214 ? 48.902 0.479 -20.124 1.00 76.50 214 LEU A C 1
ATOM 1678 O O . LEU A 1 214 ? 49.755 0.922 -20.902 1.00 76.50 214 LEU A O 1
ATOM 1682 N N . GLU A 1 215 ? 48.702 -0.824 -19.951 1.00 70.56 215 GLU A N 1
ATOM 1683 C CA . GLU A 1 215 ? 49.311 -1.821 -20.830 1.00 70.56 215 GLU A CA 1
ATOM 1684 C C . GLU A 1 215 ? 48.654 -1.768 -22.215 1.00 70.56 215 GLU A C 1
ATOM 1686 O O . GLU A 1 215 ? 47.440 -1.619 -22.336 1.00 70.56 215 GLU A O 1
ATOM 1691 N N . ARG A 1 216 ? 49.457 -1.874 -23.283 1.00 63.09 216 ARG A N 1
ATOM 1692 C CA . ARG A 1 216 ? 48.958 -1.852 -24.668 1.00 63.09 216 ARG A CA 1
ATOM 1693 C C . ARG A 1 216 ? 48.322 -3.194 -25.021 1.00 63.09 216 ARG A C 1
ATOM 1695 O O . ARG A 1 216 ? 48.957 -4.032 -25.668 1.00 63.09 216 ARG A O 1
ATOM 1702 N N . VAL A 1 217 ? 47.090 -3.391 -24.571 1.00 61.78 217 VAL A N 1
ATOM 1703 C CA . VAL A 1 217 ? 46.267 -4.546 -24.922 1.00 61.78 217 VAL A CA 1
ATOM 1704 C C . VAL A 1 217 ? 44.919 -4.045 -25.451 1.00 61.78 217 VAL A C 1
ATOM 1706 O O . VAL A 1 217 ? 44.221 -3.347 -24.720 1.00 61.78 217 VAL A O 1
ATOM 1709 N N . PRO A 1 218 ? 44.548 -4.372 -26.702 1.00 64.31 218 PRO A N 1
ATOM 1710 C CA . PRO A 1 218 ? 45.317 -5.130 -27.696 1.00 64.31 218 PRO A CA 1
ATOM 1711 C C . PRO A 1 218 ? 46.553 -4.351 -28.189 1.00 64.31 218 PRO A C 1
ATOM 1713 O O . PRO A 1 218 ? 46.694 -3.155 -27.958 1.00 64.31 218 PRO A O 1
ATOM 1716 N N . ARG A 1 219 ? 47.501 -5.025 -28.850 1.00 65.69 219 ARG A N 1
ATOM 1717 C CA . ARG A 1 219 ? 48.674 -4.338 -29.416 1.00 65.69 219 ARG A CA 1
ATOM 1718 C C . ARG A 1 219 ? 48.235 -3.482 -30.611 1.00 65.69 219 ARG A C 1
ATOM 1720 O O . ARG A 1 219 ? 47.707 -4.026 -31.572 1.00 65.69 219 ARG A O 1
ATOM 1727 N N . GLY A 1 220 ? 48.510 -2.182 -30.553 1.00 70.00 220 GLY A N 1
ATOM 1728 C CA . GLY A 1 220 ? 48.228 -1.209 -31.612 1.00 70.00 220 GLY A CA 1
ATOM 1729 C C . GLY A 1 220 ? 49.272 -0.091 -31.632 1.00 70.00 220 GLY A C 1
ATOM 1730 O O . GLY A 1 220 ? 49.957 0.140 -30.623 1.00 70.00 220 GLY A O 1
ATOM 1731 N N . ASP A 1 221 ? 49.423 0.559 -32.785 1.00 75.75 221 ASP A N 1
ATOM 1732 C CA . ASP A 1 221 ? 50.223 1.776 -32.942 1.00 75.75 221 ASP A CA 1
ATOM 1733 C C . ASP A 1 221 ? 49.465 3.014 -32.425 1.00 75.75 221 ASP A C 1
ATOM 1735 O O . ASP A 1 221 ? 48.329 2.922 -31.956 1.00 75.75 221 ASP A O 1
ATOM 1739 N N . ALA A 1 222 ? 50.132 4.172 -32.410 1.00 72.06 222 ALA A N 1
ATOM 1740 C CA . ALA A 1 222 ? 49.555 5.395 -31.852 1.00 72.06 222 ALA A CA 1
ATOM 1741 C C . ALA A 1 222 ? 48.295 5.841 -32.614 1.00 72.06 222 ALA A C 1
ATOM 1743 O O . ALA A 1 222 ? 47.306 6.206 -31.980 1.00 72.06 222 ALA A O 1
ATOM 1744 N N . ASP A 1 223 ? 48.310 5.742 -33.944 1.00 72.75 223 ASP A N 1
ATOM 1745 C CA . ASP A 1 223 ? 47.193 6.141 -34.802 1.00 72.75 223 ASP A CA 1
ATOM 1746 C C . ASP A 1 223 ? 45.960 5.263 -34.562 1.00 72.75 223 ASP A C 1
ATOM 1748 O O . ASP A 1 223 ? 44.838 5.767 -34.470 1.00 72.75 223 ASP A O 1
ATOM 1752 N N . TRP A 1 224 ? 46.166 3.960 -34.360 1.00 76.06 224 TRP A N 1
ATOM 1753 C CA . TRP A 1 224 ? 45.106 3.031 -33.992 1.00 76.06 224 TRP A CA 1
ATOM 1754 C C . TRP A 1 224 ? 44.474 3.379 -32.636 1.00 76.06 224 TRP A C 1
ATOM 1756 O O . TRP A 1 224 ? 43.248 3.415 -32.516 1.00 76.06 224 TRP A O 1
ATOM 1766 N N . TRP A 1 225 ? 45.286 3.698 -31.619 1.00 77.25 225 TRP A N 1
ATOM 1767 C CA . TRP A 1 225 ? 44.779 4.092 -30.295 1.00 77.25 225 TRP A CA 1
ATOM 1768 C C . TRP A 1 225 ? 44.003 5.409 -30.330 1.00 77.25 225 TRP A C 1
ATOM 1770 O O . TRP A 1 225 ? 42.965 5.535 -29.678 1.00 77.25 225 TRP A O 1
ATOM 1780 N N . VAL A 1 226 ? 44.477 6.377 -31.113 1.00 78.56 226 VAL A N 1
ATOM 1781 C CA . VAL A 1 226 ? 43.784 7.649 -31.342 1.00 78.56 226 VAL A CA 1
ATOM 1782 C C . VAL A 1 226 ? 42.424 7.422 -32.004 1.00 78.56 226 VAL A C 1
ATOM 1784 O O . VAL A 1 226 ? 41.425 8.000 -31.570 1.00 78.56 226 VAL A O 1
ATOM 1787 N N . ALA A 1 227 ? 42.367 6.569 -33.030 1.00 76.62 227 ALA A N 1
ATOM 1788 C CA . ALA A 1 227 ? 41.121 6.234 -33.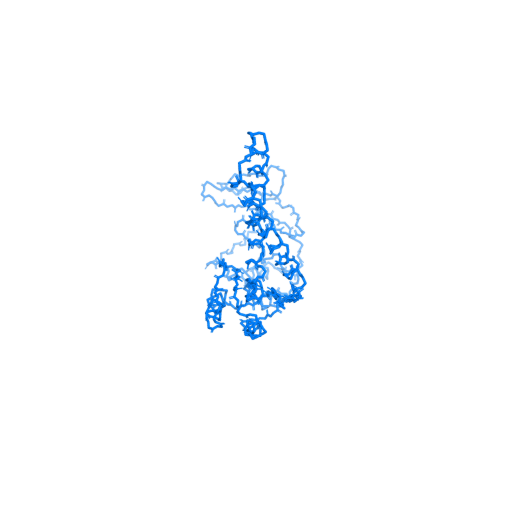711 1.00 76.62 227 ALA A CA 1
ATOM 1789 C C . ALA A 1 227 ? 40.121 5.551 -32.761 1.00 76.62 227 ALA A C 1
ATOM 1791 O O . ALA A 1 227 ? 38.960 5.958 -32.712 1.00 76.62 227 ALA A O 1
ATOM 1792 N N . ALA A 1 228 ? 40.585 4.598 -31.944 1.00 78.12 228 ALA A N 1
ATOM 1793 C CA . ALA A 1 228 ? 39.757 3.898 -30.962 1.00 78.12 228 ALA A CA 1
ATOM 1794 C C . ALA A 1 228 ? 39.176 4.841 -29.892 1.00 78.12 228 ALA A C 1
ATOM 1796 O O . ALA A 1 228 ? 37.999 4.738 -29.549 1.00 78.12 228 ALA A O 1
ATOM 1797 N N . LEU A 1 229 ? 39.974 5.789 -29.383 1.00 79.56 229 LEU A N 1
ATOM 1798 C CA . LEU A 1 229 ? 39.499 6.807 -28.440 1.00 79.56 229 LEU A CA 1
ATOM 1799 C C . LEU A 1 229 ? 38.436 7.709 -29.077 1.00 79.56 229 LEU A C 1
ATOM 1801 O O . LEU A 1 229 ? 37.400 7.961 -28.464 1.00 79.56 229 LEU A O 1
ATOM 1805 N N . ARG A 1 230 ? 38.665 8.167 -30.315 1.00 76.38 230 ARG A N 1
ATOM 1806 C CA . ARG A 1 230 ? 37.720 9.032 -31.032 1.00 76.38 230 ARG A CA 1
ATOM 1807 C C . ARG A 1 230 ? 36.385 8.336 -31.257 1.00 76.38 230 ARG A C 1
ATOM 1809 O O . ARG A 1 230 ? 35.351 8.915 -30.951 1.00 76.38 230 ARG A O 1
ATOM 1816 N N . GLU A 1 231 ? 36.408 7.120 -31.790 1.00 77.06 231 GLU A N 1
ATOM 1817 C CA . GLU A 1 231 ? 35.194 6.374 -32.125 1.00 77.06 231 GLU A CA 1
ATOM 1818 C C . GLU A 1 231 ? 34.320 6.132 -30.889 1.00 77.06 231 GLU A C 1
ATOM 1820 O O . GLU A 1 231 ? 33.105 6.319 -30.939 1.00 77.06 231 GLU A O 1
ATOM 1825 N N . ARG A 1 232 ? 34.940 5.782 -29.757 1.00 75.06 232 ARG A N 1
ATOM 1826 C CA . ARG A 1 232 ? 34.212 5.422 -28.535 1.00 75.06 232 ARG A CA 1
ATOM 1827 C C . ARG A 1 232 ? 33.755 6.622 -27.708 1.00 75.06 232 ARG A C 1
ATOM 1829 O O . ARG A 1 232 ? 32.704 6.549 -27.080 1.00 75.06 232 ARG A O 1
ATOM 1836 N N . LEU A 1 233 ? 34.499 7.730 -27.720 1.00 75.19 233 LEU A N 1
ATOM 1837 C CA . LEU A 1 233 ?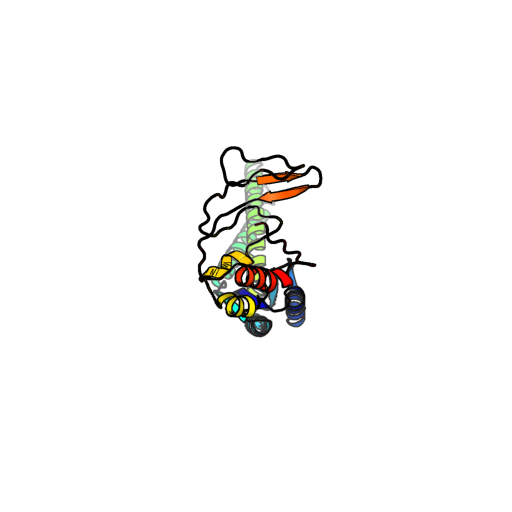 34.142 8.938 -26.964 1.00 75.19 233 LEU A CA 1
ATOM 1838 C C . LEU A 1 233 ? 33.254 9.917 -27.744 1.00 75.19 233 LEU A C 1
ATOM 1840 O O . LEU A 1 233 ? 32.606 10.758 -27.115 1.00 75.19 233 LEU A O 1
ATOM 1844 N N . ALA A 1 234 ? 33.193 9.811 -29.078 1.00 71.44 234 ALA A N 1
ATOM 1845 C CA . ALA A 1 234 ? 32.412 10.705 -29.939 1.00 71.44 234 ALA A CA 1
ATOM 1846 C C . ALA A 1 234 ? 30.935 10.873 -29.526 1.00 71.44 234 ALA A C 1
ATOM 1848 O O . ALA A 1 234 ? 30.457 12.004 -29.564 1.00 71.44 234 ALA A O 1
ATOM 1849 N N . PRO A 1 235 ? 30.201 9.836 -29.073 1.00 68.81 235 PRO A N 1
ATOM 1850 C CA . PRO A 1 235 ? 28.807 10.011 -28.657 1.00 68.81 235 PRO A CA 1
ATOM 1851 C C . PRO A 1 235 ? 28.615 10.943 -27.448 1.00 68.81 235 PRO A C 1
ATOM 1853 O O . PRO A 1 235 ? 27.517 11.453 -27.247 1.00 68.81 235 PRO A O 1
ATOM 1856 N N . GLY A 1 236 ? 29.657 11.154 -26.632 1.00 65.62 236 GLY A N 1
ATOM 1857 C CA . GLY A 1 236 ? 29.599 11.950 -25.401 1.00 65.62 236 GLY A CA 1
ATOM 1858 C C . GLY A 1 236 ? 30.256 13.332 -25.475 1.00 65.62 236 GLY A C 1
ATOM 1859 O O . GLY A 1 236 ? 30.216 14.059 -24.485 1.00 65.62 236 GLY A O 1
ATOM 1860 N N . HIS A 1 237 ? 30.879 13.702 -26.601 1.00 64.38 237 HIS A N 1
ATOM 1861 C CA . HIS A 1 237 ? 31.717 14.903 -26.704 1.00 64.38 237 HIS A CA 1
ATOM 1862 C C . HIS A 1 237 ? 31.440 15.680 -27.997 1.00 64.38 237 HIS A C 1
ATOM 1864 O O . HIS A 1 237 ? 31.229 15.091 -29.051 1.00 64.38 237 HIS A O 1
ATOM 1870 N N . ALA A 1 238 ? 31.460 17.014 -27.918 1.00 57.94 238 ALA A N 1
ATOM 1871 C CA . ALA A 1 238 ? 31.126 17.886 -29.048 1.00 57.94 238 ALA A CA 1
ATOM 1872 C C . ALA A 1 238 ? 32.214 17.929 -30.141 1.00 57.94 238 ALA A C 1
ATOM 1874 O O . ALA A 1 238 ? 31.889 18.070 -31.317 1.00 57.94 238 ALA A O 1
ATOM 1875 N N . GLU A 1 239 ? 33.492 17.806 -29.767 1.00 62.50 239 GLU A N 1
ATOM 1876 C CA . GLU A 1 239 ? 34.639 17.849 -30.681 1.00 62.50 239 GLU A CA 1
ATOM 1877 C C . GLU A 1 239 ? 35.836 17.095 -30.072 1.00 62.50 239 GLU A C 1
ATOM 1879 O O . GLU A 1 239 ? 35.979 17.037 -28.850 1.00 62.50 239 GLU A O 1
ATOM 1884 N N . ALA A 1 240 ? 36.701 16.517 -30.914 1.00 63.78 240 ALA A N 1
ATOM 1885 C CA . ALA A 1 240 ? 37.919 15.828 -30.488 1.00 63.78 240 ALA A CA 1
ATOM 1886 C C . ALA A 1 240 ? 39.147 16.378 -31.231 1.00 63.78 240 ALA A C 1
ATOM 1888 O O . ALA A 1 240 ? 39.311 16.141 -32.430 1.00 63.78 240 ALA A O 1
ATOM 1889 N N . VAL A 1 241 ? 40.036 17.058 -30.502 1.00 69.88 241 VAL A N 1
ATOM 1890 C CA . VAL A 1 241 ? 41.340 17.519 -31.002 1.00 69.88 241 VAL A CA 1
ATOM 1891 C C . VAL A 1 241 ? 42.416 16.553 -30.517 1.00 69.88 241 VAL A C 1
ATOM 1893 O O . VAL A 1 241 ? 42.468 16.221 -29.335 1.00 69.88 241 VAL A O 1
ATOM 1896 N N . VAL A 1 242 ? 43.261 16.078 -31.432 1.00 64.44 242 VAL A N 1
ATOM 1897 C CA . VAL A 1 242 ? 44.351 15.151 -31.113 1.00 64.44 242 VAL A CA 1
ATOM 1898 C C . VAL A 1 242 ? 45.663 15.803 -31.500 1.00 64.44 242 VAL A C 1
ATOM 1900 O O . VAL A 1 242 ? 45.854 16.166 -32.658 1.00 64.44 242 VAL A O 1
ATOM 1903 N N . GLU A 1 243 ? 46.570 15.902 -30.537 1.00 64.38 243 GLU A N 1
ATOM 1904 C CA . GLU A 1 243 ? 47.932 16.364 -30.756 1.00 64.38 243 GLU A CA 1
ATOM 1905 C C . GLU A 1 243 ? 48.898 15.240 -30.374 1.00 64.38 243 GLU A C 1
ATOM 1907 O O . GLU A 1 243 ? 48.853 14.707 -29.262 1.00 64.38 243 GLU A O 1
ATOM 1912 N N . ALA A 1 244 ? 49.744 14.834 -31.320 1.00 54.78 244 ALA A N 1
ATOM 1913 C CA . ALA A 1 244 ? 50.792 13.862 -31.057 1.00 54.78 244 ALA A CA 1
ATOM 1914 C C . ALA A 1 244 ? 51.941 14.573 -30.336 1.00 54.78 244 ALA A C 1
ATOM 1916 O O . ALA A 1 244 ? 52.709 15.312 -30.948 1.00 54.78 244 ALA A O 1
ATOM 1917 N N . ILE A 1 245 ? 52.047 14.351 -29.028 1.00 57.03 245 ILE A N 1
ATOM 1918 C CA . ILE A 1 245 ? 53.180 14.833 -28.239 1.00 57.03 245 ILE A CA 1
ATOM 1919 C C . ILE A 1 245 ? 54.280 13.772 -28.353 1.00 57.03 245 ILE A C 1
ATOM 1921 O O . ILE A 1 245 ? 54.105 12.650 -27.872 1.00 57.03 245 ILE A O 1
ATOM 1925 N N . GLY A 1 246 ? 55.351 14.117 -29.076 1.00 48.47 246 GLY A N 1
ATOM 1926 C CA . GLY A 1 246 ? 56.508 13.252 -29.345 1.00 48.47 246 GLY A CA 1
ATOM 1927 C C . GLY A 1 246 ? 57.329 12.907 -28.110 1.00 48.47 246 GLY A C 1
ATOM 1928 O O . GLY A 1 246 ? 57.483 13.787 -27.234 1.00 48.47 246 GLY A O 1
#

Radius of gyration: 33.93 Å; chains: 1; bounding box: 84×44×81 Å

pLDDT: mean 81.93, std 13.72, range [38.78, 98.31]

Secondary structure (DSSP, 8-state):
-EEEEEEEEEEES-HHHHHHHHHHHHHHTT-EEEEE-SSEEEEEEEGGGHHHHHHHHHTSSEEEEEEEEEEE-HHHHHHHHHHHHHHHHHHHHHHHHHHS---HHHHHHHHHHHHHHHHHHHHHHHHHHHHHHHHHEEEEEEEEEE---THHHHTGGG-GGGTTGGG--SS----SSS-EE---PPPTTEEE--SSSS-EEEETTS-EEE-EE----S---HHHHHHHHHHHHGGG-S--------

Sequence (246 aa):
MVHRSGSLDLEVEDVEAARDSVAALAAELGGRVETLTAYAVAIRVPVERFDEAIDRLSELGRVLARSLRAEDVTEVFQATDLRLRTARATLERLQELLAEDRDAETRLELLREIRRLSKEIAALEARARTLRELARLSRIAVTLHARRPEVVLAAAHAVRELAWIDQLSPLETWIAAESRPLRLPVPEGMVALSPRGPLHAESAGGSRFWTHRLERVPRGDADWWVAALRERLAPGHAEAVVEAIG

Foldseek 3Di:
DKFKEKEWEFAAQDQVVLQVVLQVLQVVQVKHWPDDDSFKTKIKHFPVCVVVSVVVNCVRGPTPDMDMDMDDCPVVLVVLVVVLVVLVVVLVVLVVVLPDDDDPVSNVVSVVVNVVSVVVNVVSVVVNVVVVSSNGIYMYMYGYDNDDPCCCVVVCVPPPLCVQLLVDDPVDLDTPDPWDADDDDDDPQWDFPDPPGRTWIAHPVGDIDTDTHDDCPPPDDPVVVLVSSCVNCVVPDDDDDDDDDD